Protein AF-A0A0E9NE84-F1 (afdb_monomer_lite)

Organism: Saitoella complicata (strain BCRC 22490 / CBS 7301 / JCM 7358 / NBRC 10748 / NRRL Y-17804) (NCBI:txid698492)

Radius of gyration: 40.83 Å; chains: 1; bounding box: 127×57×71 Å

Structure (mmCIF, N/CA/C/O backbone):
data_AF-A0A0E9NE84-F1
#
_entry.id   AF-A0A0E9NE84-F1
#
loop_
_atom_site.group_PDB
_atom_site.id
_atom_site.type_symbol
_atom_site.label_atom_id
_atom_site.label_alt_id
_atom_site.label_comp_id
_atom_site.label_asym_id
_atom_site.label_entity_id
_atom_site.label_seq_id
_atom_site.pdbx_PDB_ins_code
_atom_site.Cartn_x
_atom_site.Cartn_y
_atom_site.Cartn_z
_atom_site.occupancy
_atom_site.B_iso_or_equiv
_atom_site.auth_seq_id
_atom_site.auth_comp_id
_atom_site.auth_asym_id
_atom_site.auth_atom_id
_atom_site.pdbx_PDB_model_num
ATOM 1 N N . MET A 1 1 ? 2.063 15.025 22.543 1.00 31.59 1 MET A N 1
ATOM 2 C CA . MET A 1 1 ? 0.996 15.995 22.223 1.00 31.59 1 MET A CA 1
ATOM 3 C C . MET A 1 1 ? 0.021 15.372 21.231 1.00 31.59 1 MET A C 1
ATOM 5 O O . MET A 1 1 ? 0.412 15.070 20.110 1.00 31.59 1 MET A O 1
ATOM 9 N N . PHE A 1 2 ? -1.209 15.095 21.662 1.00 31.66 2 PHE A N 1
ATOM 10 C CA . PHE A 1 2 ? -2.299 14.639 20.794 1.00 31.66 2 PHE A CA 1
ATOM 11 C C . PHE A 1 2 ? -2.849 15.883 20.083 1.00 31.66 2 PHE A C 1
ATOM 13 O O . PHE A 1 2 ? -3.421 16.745 20.742 1.00 31.66 2 PHE A O 1
ATOM 20 N N . ARG A 1 3 ? -2.636 16.032 18.770 1.00 31.59 3 ARG A N 1
ATOM 21 C CA . ARG A 1 3 ? -3.369 17.060 18.015 1.00 31.59 3 ARG A CA 1
ATOM 22 C C . ARG A 1 3 ? -4.852 16.662 18.014 1.00 31.59 3 ARG A C 1
ATOM 24 O O . ARG A 1 3 ? -5.129 15.499 17.713 1.00 31.59 3 ARG A O 1
ATOM 31 N N . PRO A 1 4 ? -5.794 17.559 18.344 1.00 33.12 4 PRO A N 1
ATOM 32 C CA . PRO A 1 4 ? -7.210 17.249 18.235 1.00 33.12 4 PRO A CA 1
ATOM 33 C C . PRO A 1 4 ? -7.539 17.066 16.748 1.00 33.12 4 PRO A C 1
ATOM 35 O O . PRO A 1 4 ? -7.403 17.978 15.936 1.00 33.12 4 PRO A O 1
ATOM 38 N N . THR A 1 5 ? -7.880 15.838 16.369 1.00 42.59 5 THR A N 1
ATOM 39 C CA . THR A 1 5 ? -8.179 15.418 14.997 1.00 42.59 5 THR A CA 1
ATOM 40 C C . THR A 1 5 ? -9.507 16.034 14.548 1.00 42.59 5 THR A C 1
ATOM 42 O O . THR A 1 5 ? -10.571 15.451 14.740 1.00 42.59 5 THR A O 1
ATOM 45 N N . ALA A 1 6 ? -9.450 17.222 13.943 1.00 41.81 6 ALA A N 1
ATOM 46 C CA . ALA A 1 6 ? -10.605 17.931 13.381 1.00 41.81 6 ALA A CA 1
ATOM 47 C C . ALA A 1 6 ? -11.188 17.278 12.105 1.00 41.81 6 ALA A C 1
ATOM 49 O O . ALA A 1 6 ? -12.200 17.730 11.584 1.00 41.81 6 ALA A O 1
ATOM 50 N N . ALA A 1 7 ? -10.596 16.188 11.608 1.00 51.00 7 ALA A N 1
ATOM 51 C CA . ALA A 1 7 ? -11.002 15.519 10.369 1.00 51.00 7 ALA A CA 1
ATOM 52 C C . ALA A 1 7 ? -11.726 14.181 10.612 1.00 51.00 7 ALA A C 1
ATOM 54 O O . ALA A 1 7 ? -11.558 13.236 9.851 1.00 51.00 7 ALA A O 1
ATOM 55 N N . ARG A 1 8 ? -12.496 14.060 11.701 1.00 54.75 8 ARG A N 1
ATOM 56 C CA . ARG A 1 8 ? -13.184 12.797 12.037 1.00 54.75 8 ARG A CA 1
ATOM 57 C C . ARG A 1 8 ? -14.244 12.415 11.004 1.00 54.75 8 ARG A C 1
ATOM 59 O O . ARG A 1 8 ? -14.316 11.256 10.618 1.00 54.75 8 ARG A O 1
ATOM 66 N N . PHE A 1 9 ? -15.020 13.396 10.546 1.00 57.25 9 PHE A N 1
ATOM 67 C CA . PHE A 1 9 ? -16.009 13.278 9.474 1.00 57.25 9 PHE A CA 1
ATOM 68 C C . PHE A 1 9 ? -16.202 14.666 8.853 1.00 57.25 9 PHE A C 1
ATOM 70 O O . PHE A 1 9 ? -17.141 15.380 9.191 1.00 57.25 9 PHE A O 1
ATOM 77 N N . ALA A 1 10 ? -15.278 15.093 7.990 1.00 60.06 10 ALA A N 1
ATOM 78 C CA . ALA A 1 10 ? -15.495 16.317 7.228 1.00 60.06 10 ALA A CA 1
ATOM 79 C C . ALA A 1 10 ? -16.630 16.056 6.228 1.00 60.06 10 ALA A C 1
ATOM 81 O O . ALA A 1 10 ? -16.522 15.151 5.403 1.00 60.06 10 ALA A O 1
ATOM 82 N N . LEU A 1 11 ? -17.724 16.808 6.322 1.00 66.38 11 LEU A N 1
ATOM 83 C CA . LEU A 1 11 ? -18.785 16.787 5.320 1.00 66.38 11 LEU A CA 1
ATOM 84 C C . LEU A 1 11 ? -18.508 17.877 4.279 1.00 66.38 11 LEU A C 1
ATOM 86 O O . LEU A 1 11 ? -18.009 18.954 4.601 1.00 66.38 11 LEU A O 1
ATOM 90 N N . ASN A 1 12 ? -18.817 17.594 3.019 1.00 71.75 12 ASN A N 1
ATOM 91 C CA . ASN A 1 12 ? -18.859 18.601 1.965 1.00 71.75 12 ASN A CA 1
ATOM 92 C C . ASN A 1 12 ? -20.107 19.484 2.121 1.00 71.75 12 ASN A C 1
ATOM 94 O O . ASN A 1 12 ? -21.038 19.120 2.835 1.00 71.75 12 ASN A O 1
ATOM 98 N N . ALA A 1 13 ? -20.168 20.595 1.379 1.00 66.69 13 ALA A N 1
ATOM 99 C CA . ALA A 1 13 ? -21.321 21.506 1.368 1.00 66.69 13 ALA A CA 1
ATOM 100 C C . ALA A 1 13 ? -22.666 20.800 1.075 1.00 66.69 13 ALA A C 1
ATOM 102 O O . ALA A 1 13 ? -23.705 21.217 1.564 1.00 66.69 13 ALA A O 1
ATOM 103 N N . ALA A 1 14 ? -22.636 19.679 0.345 1.00 69.06 14 ALA A N 1
ATOM 104 C CA . ALA A 1 14 ? -23.794 18.826 0.065 1.00 69.06 14 ALA A CA 1
ATOM 105 C C . ALA A 1 14 ? -24.108 17.778 1.165 1.00 69.06 14 ALA A C 1
ATOM 107 O O . ALA A 1 14 ? -24.824 16.815 0.904 1.00 69.06 14 ALA A O 1
ATOM 108 N N . GLY A 1 15 ? -23.502 17.874 2.355 1.00 72.44 15 GLY A N 1
ATOM 109 C CA . GLY A 1 15 ? -23.719 16.948 3.478 1.00 72.44 15 GLY A CA 1
ATOM 110 C C . GLY A 1 15 ? -23.122 15.543 3.306 1.00 72.44 15 GLY A C 1
ATOM 111 O O . GLY A 1 15 ? -23.371 14.663 4.126 1.00 72.44 15 GLY A O 1
ATOM 112 N N . LYS A 1 16 ? -22.332 15.302 2.251 1.00 73.75 16 LYS A N 1
ATOM 113 C CA . LYS A 1 16 ? -21.675 14.008 1.978 1.00 73.75 16 LYS A CA 1
ATOM 114 C C . LYS A 1 16 ? -20.308 13.916 2.664 1.00 73.75 16 LYS A C 1
ATOM 116 O O . LYS A 1 16 ? -19.628 14.939 2.730 1.00 73.75 16 LYS A O 1
ATOM 121 N N . PRO A 1 17 ? -19.857 12.727 3.109 1.00 74.94 17 PRO A N 1
ATOM 122 C CA . PRO A 1 17 ? -18.506 12.564 3.638 1.00 74.94 17 PRO A CA 1
ATOM 123 C C . PRO A 1 17 ? -17.467 12.948 2.579 1.00 74.94 17 PRO A C 1
ATOM 125 O O . PRO A 1 17 ? -17.523 12.497 1.435 1.00 74.94 17 PRO A O 1
ATOM 128 N N . LYS A 1 18 ? -16.533 13.817 2.960 1.00 77.38 18 LYS A N 1
ATOM 129 C CA . LYS A 1 18 ? -15.414 14.252 2.129 1.00 77.38 18 LYS A CA 1
ATOM 130 C C . LYS A 1 18 ? -14.325 13.172 2.145 1.00 77.38 18 LYS A C 1
ATOM 132 O O . LYS A 1 18 ? -14.016 12.662 3.225 1.00 77.38 18 LYS A O 1
ATOM 137 N N . PRO A 1 19 ? -13.715 12.828 0.994 1.00 81.06 19 PRO A N 1
ATOM 138 C CA . PRO A 1 19 ? -12.543 11.959 0.991 1.00 81.06 19 PRO A CA 1
ATOM 139 C C . PRO A 1 19 ? -11.405 12.602 1.792 1.00 81.06 19 PRO A C 1
ATOM 141 O O . PRO A 1 19 ? -11.272 13.829 1.827 1.00 81.06 19 PRO A O 1
ATOM 144 N N . ALA A 1 20 ? -10.574 11.777 2.429 1.00 79.56 20 ALA A N 1
ATOM 145 C CA . ALA A 1 20 ? -9.414 12.285 3.146 1.00 79.56 20 ALA A CA 1
ATOM 146 C C . ALA A 1 20 ? -8.451 12.936 2.142 1.00 79.56 20 ALA A C 1
ATOM 148 O O . ALA A 1 20 ? -8.154 12.361 1.091 1.00 79.56 20 ALA A O 1
ATOM 149 N N . LEU A 1 21 ? -7.953 14.137 2.452 1.00 78.06 21 LEU A N 1
ATOM 150 C CA . LEU A 1 21 ? -6.886 14.736 1.653 1.00 78.06 21 LEU A CA 1
ATOM 151 C C . LEU A 1 21 ? -5.637 13.850 1.742 1.00 78.06 21 LEU A C 1
ATOM 153 O O . LEU A 1 21 ? -5.404 13.199 2.759 1.00 78.06 21 LEU A O 1
ATOM 157 N N . GLY A 1 22 ? -4.783 13.868 0.713 1.00 80.19 22 GLY A N 1
ATOM 158 C CA . GLY A 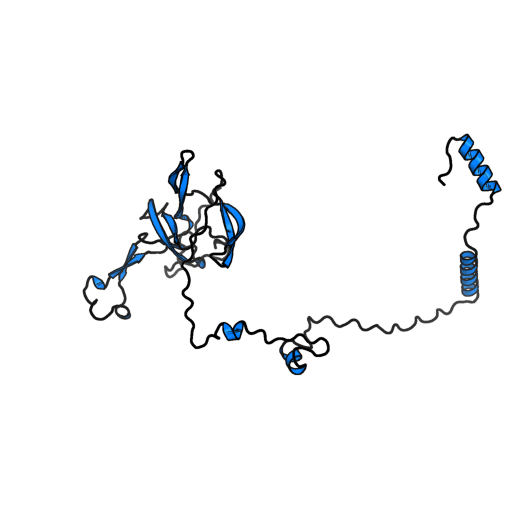1 22 ? -3.583 13.019 0.664 1.00 80.19 22 GLY A CA 1
ATOM 159 C C . GLY A 1 22 ? -2.654 13.153 1.881 1.00 80.19 22 GLY A C 1
ATOM 160 O O . GLY A 1 22 ? -1.971 12.195 2.231 1.00 80.19 22 GLY A O 1
ATOM 161 N N . LYS A 1 23 ? -2.669 14.306 2.566 1.00 81.06 23 LYS A N 1
ATOM 162 C CA . LYS A 1 23 ? -1.916 14.550 3.808 1.00 81.06 23 LYS A CA 1
ATOM 163 C C . LYS A 1 23 ? -2.531 13.877 5.043 1.00 81.06 23 LYS A C 1
ATOM 165 O O . LYS A 1 23 ? -1.793 13.475 5.938 1.00 81.06 23 LYS A O 1
ATOM 170 N N . ASP A 1 24 ? -3.853 13.746 5.076 1.00 82.31 24 ASP A N 1
ATOM 171 C CA . ASP A 1 24 ? -4.609 13.147 6.184 1.00 82.31 24 ASP A CA 1
ATOM 172 C C . ASP A 1 24 ? -4.838 11.641 5.974 1.00 82.31 24 ASP A C 1
ATOM 174 O O . ASP A 1 24 ? -5.286 10.928 6.875 1.00 82.31 24 ASP A O 1
ATOM 178 N N . LEU A 1 25 ? -4.525 11.136 4.779 1.00 87.94 25 LEU A N 1
ATOM 179 C CA . LEU A 1 25 ? -4.615 9.725 4.446 1.00 87.94 25 LEU A CA 1
ATOM 180 C C . LEU A 1 25 ? -3.604 8.914 5.264 1.00 87.94 25 LEU A C 1
ATOM 182 O O . LEU A 1 25 ? -2.394 9.153 5.235 1.00 87.94 25 LEU A O 1
ATOM 186 N N . ILE A 1 26 ? -4.092 7.889 5.960 1.00 89.44 26 ILE A N 1
ATOM 187 C CA . ILE A 1 26 ? -3.220 6.982 6.702 1.00 89.44 26 ILE A CA 1
ATOM 188 C C . ILE A 1 26 ? -2.493 6.090 5.688 1.00 89.44 26 ILE A C 1
ATOM 190 O O . ILE A 1 26 ? -3.085 5.187 5.100 1.00 89.44 26 ILE A O 1
ATOM 194 N N . LYS A 1 27 ? -1.193 6.333 5.485 1.00 87.88 27 LYS A N 1
ATOM 195 C CA . LYS A 1 27 ? -0.370 5.579 4.521 1.00 87.88 27 LYS A CA 1
ATOM 196 C C . LYS A 1 27 ? -0.172 4.114 4.924 1.00 87.88 27 LYS A C 1
ATOM 198 O O . LYS A 1 27 ? -0.199 3.229 4.072 1.00 87.88 27 LYS A O 1
ATOM 203 N N . TYR A 1 28 ? 0.009 3.855 6.218 1.00 90.75 28 TYR A N 1
ATOM 204 C CA . TYR A 1 28 ? 0.275 2.519 6.755 1.00 90.75 28 TYR A CA 1
ATOM 205 C C . TYR A 1 28 ? -0.862 2.092 7.678 1.00 90.75 28 TYR A C 1
ATOM 207 O O . TYR A 1 28 ? -0.987 2.586 8.794 1.00 90.75 28 TYR A O 1
ATOM 215 N N . TRP A 1 29 ? -1.700 1.181 7.192 1.00 93.06 29 TRP A N 1
ATOM 216 C CA . TRP A 1 29 ? -2.809 0.619 7.958 1.00 93.06 29 TRP A CA 1
ATOM 217 C C . TRP A 1 29 ? -2.371 -0.628 8.705 1.00 93.06 29 TRP A C 1
ATOM 219 O O . TRP A 1 29 ? -1.893 -1.575 8.091 1.00 93.06 29 TRP A O 1
ATOM 229 N N . ASN A 1 30 ? -2.589 -0.661 10.015 1.00 93.50 30 ASN A N 1
ATOM 230 C CA . ASN A 1 30 ? -2.262 -1.825 10.840 1.00 93.50 30 ASN A CA 1
ATOM 231 C C . ASN A 1 30 ? -3.447 -2.788 11.001 1.00 93.50 30 ASN A C 1
ATOM 233 O O . ASN A 1 30 ? -3.285 -3.827 11.632 1.00 93.50 30 ASN A O 1
ATOM 237 N N . ILE A 1 31 ? -4.609 -2.446 10.443 1.00 94.75 31 ILE A N 1
ATOM 238 C CA . ILE A 1 31 ? -5.836 -3.248 10.460 1.00 94.75 31 ILE A CA 1
ATOM 239 C C . ILE A 1 31 ? -6.121 -3.702 9.026 1.00 94.75 31 ILE A C 1
ATOM 241 O O . ILE A 1 31 ? -6.045 -2.895 8.093 1.00 94.75 31 ILE A O 1
ATOM 245 N N . ALA A 1 32 ? -6.430 -4.982 8.858 1.00 93.62 32 ALA A N 1
ATOM 246 C CA . ALA A 1 32 ? -6.784 -5.618 7.598 1.00 93.62 32 ALA A CA 1
ATOM 247 C C . ALA A 1 32 ? -8.195 -6.227 7.657 1.00 93.62 32 ALA A C 1
ATOM 249 O O . ALA A 1 32 ? -8.816 -6.318 8.715 1.00 93.62 32 ALA A O 1
ATOM 250 N N . LYS A 1 33 ? -8.719 -6.622 6.491 1.00 94.19 33 LYS A N 1
ATOM 251 C CA . LYS A 1 33 ? -9.991 -7.349 6.402 1.00 94.19 33 LYS A CA 1
ATOM 252 C C . LYS A 1 33 ? -9.854 -8.688 7.128 1.00 94.19 33 LYS A C 1
ATOM 254 O O . LYS A 1 33 ? -8.841 -9.360 6.956 1.00 94.19 33 LYS A O 1
ATOM 259 N N . GLY A 1 34 ? -10.852 -9.055 7.922 1.00 94.00 34 GLY A N 1
ATOM 260 C CA . GLY A 1 34 ? -10.851 -10.266 8.744 1.00 94.00 34 GLY A CA 1
ATOM 261 C C . GLY A 1 34 ? -10.224 -10.114 10.134 1.00 94.00 34 GLY A C 1
ATOM 262 O O . GLY A 1 34 ? -10.312 -11.050 10.921 1.00 94.00 34 GLY A O 1
ATOM 263 N N . ASP A 1 35 ? -9.632 -8.962 10.471 1.00 95.62 35 ASP A N 1
ATOM 264 C CA . ASP A 1 35 ? -9.219 -8.687 11.852 1.00 95.62 35 ASP A CA 1
ATOM 265 C C . ASP A 1 35 ? -10.439 -8.480 12.764 1.00 95.62 35 ASP A C 1
ATOM 267 O O . ASP A 1 35 ? -11.451 -7.906 12.350 1.00 95.62 35 ASP A O 1
ATOM 271 N N . THR A 1 36 ? -10.312 -8.882 14.029 1.00 95.88 36 THR A N 1
ATOM 272 C CA . THR A 1 36 ? -11.299 -8.593 15.077 1.00 95.88 36 THR A CA 1
ATOM 273 C C . THR A 1 36 ? -10.964 -7.270 15.746 1.00 95.88 36 THR A C 1
ATOM 275 O O . THR A 1 36 ? -9.828 -7.028 16.166 1.00 95.88 36 THR A O 1
ATOM 278 N N . VAL A 1 37 ? -11.951 -6.391 15.854 1.00 96.62 37 VAL A N 1
ATOM 279 C CA . VAL A 1 37 ? -11.754 -5.041 16.367 1.00 96.62 37 VAL A CA 1
ATOM 280 C C . VAL A 1 37 ? -12.847 -4.637 17.347 1.00 96.62 37 VAL A C 1
ATOM 282 O O . VAL A 1 37 ? -13.974 -5.117 17.273 1.00 96.62 37 VAL A O 1
ATOM 285 N N . ARG A 1 38 ? -12.507 -3.716 18.251 1.00 96.12 38 ARG A N 1
ATOM 286 C CA . ARG A 1 38 ? -13.415 -3.128 19.236 1.00 96.12 38 ARG A CA 1
ATOM 287 C C . ARG A 1 38 ? -13.554 -1.631 19.033 1.00 96.12 38 ARG A C 1
ATOM 289 O O . ARG A 1 38 ? -12.559 -0.928 18.826 1.00 96.12 38 ARG A O 1
ATOM 296 N N . VAL A 1 39 ? -14.780 -1.137 19.149 1.00 95.81 39 VAL A N 1
ATOM 297 C CA . VAL A 1 39 ? -15.094 0.294 19.080 1.00 95.81 39 VAL A CA 1
ATOM 298 C C . VAL A 1 39 ? -14.793 0.971 20.418 1.00 95.81 39 VAL A C 1
ATOM 300 O O . VAL A 1 39 ? -15.260 0.532 21.468 1.00 95.81 39 VAL A O 1
ATOM 303 N N . ILE A 1 40 ? -14.031 2.066 20.398 1.00 94.88 40 ILE A N 1
ATOM 304 C CA . ILE A 1 40 ? -13.706 2.866 21.592 1.00 94.88 40 ILE A CA 1
ATOM 305 C C . ILE A 1 40 ? -14.681 4.032 21.789 1.00 94.88 40 ILE A C 1
ATOM 307 O O . ILE A 1 40 ? -14.929 4.445 22.924 1.00 94.88 40 ILE A O 1
ATOM 311 N N . SER A 1 41 ? -15.182 4.612 20.702 1.00 90.75 41 SER A N 1
ATOM 312 C CA . SER A 1 41 ? -15.959 5.855 20.715 1.00 90.75 41 SER A CA 1
ATOM 313 C C . SER A 1 41 ? -17.127 5.796 19.740 1.00 90.75 41 SER A C 1
ATOM 315 O O . SER A 1 41 ? -17.033 5.181 18.683 1.00 90.75 41 SER A O 1
ATOM 317 N N . GLY A 1 42 ? -18.216 6.481 20.093 1.00 87.75 42 GLY A N 1
ATOM 318 C CA . GLY A 1 42 ? -19.456 6.512 19.320 1.00 87.75 42 GLY A CA 1
ATOM 319 C C . GLY A 1 42 ? -20.610 5.833 20.053 1.00 87.75 42 GLY A C 1
ATOM 320 O O . GLY A 1 42 ? -20.510 5.558 21.246 1.00 87.75 42 GLY A O 1
ATOM 321 N N . VAL A 1 43 ? -21.698 5.598 19.316 1.00 88.31 43 VAL A N 1
ATOM 322 C CA . VAL A 1 43 ? -22.941 4.999 19.831 1.00 88.31 43 VAL A CA 1
ATOM 323 C C . VAL A 1 43 ? -22.691 3.571 20.317 1.00 88.31 43 VAL A C 1
ATOM 325 O O . VAL A 1 43 ? -22.988 3.251 21.460 1.00 88.31 43 VAL A O 1
ATOM 328 N N . ASP A 1 44 ? -22.020 2.759 19.501 1.00 92.19 44 ASP A N 1
ATOM 329 C CA . ASP A 1 44 ? -21.763 1.346 19.806 1.00 92.19 44 ASP A CA 1
ATOM 330 C C . ASP A 1 44 ? -20.414 1.147 20.510 1.00 92.19 44 ASP A C 1
ATOM 332 O O . ASP A 1 44 ? -19.618 0.269 20.168 1.00 92.19 44 ASP A O 1
ATOM 336 N N . LYS A 1 45 ? -20.102 2.016 21.478 1.00 94.06 45 LYS A N 1
ATOM 337 C CA . LYS A 1 45 ? -18.857 1.920 22.243 1.00 94.06 45 LYS A CA 1
ATOM 338 C C . LYS A 1 45 ? -18.797 0.587 22.985 1.00 94.06 45 LYS A C 1
ATOM 340 O O . LYS A 1 45 ? -19.683 0.241 23.755 1.00 94.06 45 LYS A O 1
ATOM 345 N N . GLY A 1 46 ? -17.683 -0.115 22.821 1.00 94.19 46 GLY A N 1
ATOM 346 C CA . GLY A 1 46 ? -17.433 -1.396 23.463 1.00 94.19 46 GLY A CA 1
ATOM 347 C C . GLY A 1 46 ? -17.851 -2.602 22.630 1.00 94.19 46 GLY A C 1
ATOM 348 O O . GLY A 1 46 ? -17.387 -3.687 22.967 1.00 94.19 46 GLY A O 1
ATOM 349 N N . ALA A 1 47 ? -18.617 -2.418 21.549 1.00 95.25 47 ALA A N 1
ATOM 350 C CA . ALA A 1 47 ? -18.963 -3.495 20.631 1.00 95.25 47 ALA A CA 1
ATOM 351 C C . ALA A 1 47 ? -17.715 -4.041 19.919 1.00 95.25 47 ALA A C 1
ATOM 353 O O . ALA A 1 47 ? -16.793 -3.291 19.569 1.00 95.25 47 ALA A O 1
ATOM 354 N N . GLU A 1 48 ? -17.703 -5.355 19.716 1.00 95.88 48 GLU A N 1
ATOM 355 C CA . GLU A 1 48 ? -16.633 -6.105 19.061 1.00 95.88 48 GLU A CA 1
ATOM 356 C C . GLU A 1 48 ? -17.179 -6.745 17.783 1.00 95.88 48 GLU A C 1
ATOM 358 O O . GLU A 1 48 ? -18.313 -7.217 17.759 1.00 95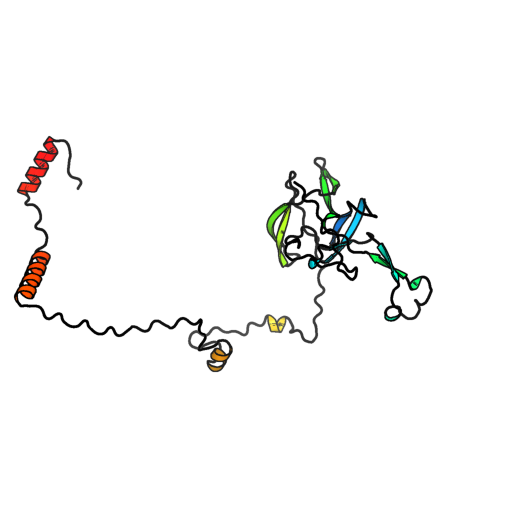.88 48 GLU A O 1
ATOM 363 N N . GLY A 1 49 ? -16.379 -6.767 16.720 1.00 95.31 49 GLY A N 1
ATOM 364 C CA . GLY A 1 49 ? -16.783 -7.371 15.454 1.00 95.31 49 GLY A CA 1
ATOM 365 C C . GLY A 1 49 ? -15.612 -7.578 14.502 1.00 95.31 49 GLY A C 1
ATOM 366 O O . GLY A 1 49 ? -14.509 -7.068 14.719 1.00 95.31 49 GLY A O 1
ATOM 367 N N . LYS A 1 50 ? -15.845 -8.344 13.434 1.00 96.06 50 LYS A N 1
ATOM 368 C CA . LYS A 1 50 ? -14.850 -8.576 12.380 1.00 96.06 50 LYS A CA 1
ATOM 369 C C . LYS A 1 50 ? -14.908 -7.473 11.331 1.00 96.06 50 LYS A C 1
ATOM 371 O O . LYS A 1 50 ? -15.978 -6.978 10.979 1.00 96.06 50 LYS A O 1
ATOM 376 N N . VAL A 1 51 ? -13.747 -7.087 10.812 1.00 96.69 51 VAL A N 1
ATOM 377 C CA . VAL A 1 51 ? -13.652 -6.102 9.729 1.00 96.69 51 VAL A CA 1
ATOM 378 C C . VAL A 1 51 ? -14.028 -6.764 8.406 1.00 96.69 51 VAL A C 1
ATOM 380 O O . VAL A 1 51 ? -13.298 -7.622 7.911 1.00 96.69 51 VAL A O 1
ATOM 383 N N . VAL A 1 52 ? -15.139 -6.329 7.816 1.00 95.00 52 VAL A N 1
ATOM 384 C CA . VAL A 1 52 ? -15.649 -6.840 6.535 1.00 95.00 52 VAL A CA 1
ATOM 385 C C . VAL A 1 52 ? -14.938 -6.153 5.376 1.00 95.00 52 VAL A C 1
ATOM 387 O O . VAL A 1 52 ? -14.375 -6.799 4.490 1.00 95.00 52 VAL A O 1
ATOM 390 N N . ASP A 1 53 ? -14.922 -4.821 5.398 1.00 95.06 53 ASP A N 1
ATOM 391 C CA . ASP A 1 53 ? -14.338 -4.029 4.326 1.00 95.06 53 ASP A CA 1
ATOM 392 C C . ASP A 1 53 ? -13.613 -2.790 4.849 1.00 95.06 53 ASP A C 1
ATOM 394 O O . ASP A 1 53 ? -13.864 -2.296 5.950 1.00 95.06 53 ASP A O 1
ATOM 398 N N . ILE A 1 54 ? -12.670 -2.299 4.049 1.00 95.19 54 ILE A N 1
ATOM 399 C CA . ILE A 1 54 ? -11.808 -1.175 4.384 1.00 95.19 54 ILE A CA 1
ATOM 400 C C . ILE A 1 54 ? -11.807 -0.181 3.232 1.00 95.19 54 ILE A C 1
ATOM 402 O O . ILE A 1 54 ? -11.298 -0.446 2.144 1.00 95.19 54 ILE A O 1
ATOM 406 N N . THR A 1 55 ? -12.276 1.025 3.530 1.00 94.12 55 THR A N 1
ATOM 407 C CA . THR A 1 55 ? -12.289 2.158 2.612 1.00 94.12 55 THR A CA 1
ATOM 408 C C . THR A 1 55 ? -11.115 3.087 2.920 1.00 94.12 55 THR A C 1
ATOM 410 O O . THR A 1 55 ? -11.236 4.073 3.654 1.00 94.12 55 THR A O 1
ATOM 413 N N . LYS A 1 56 ? -9.941 2.772 2.352 1.00 91.69 56 LYS A N 1
ATOM 414 C CA . LYS A 1 56 ? -8.686 3.484 2.666 1.00 91.69 56 LYS A CA 1
ATOM 415 C C . LYS A 1 56 ? -8.744 4.981 2.371 1.00 91.69 56 LYS A C 1
ATOM 417 O O . LYS A 1 56 ? -8.301 5.760 3.200 1.00 91.69 56 LYS A O 1
ATOM 422 N N . HIS A 1 57 ? -9.332 5.382 1.244 1.00 89.62 57 HIS A N 1
ATOM 423 C CA . HIS A 1 57 ? -9.404 6.785 0.811 1.00 89.62 57 HIS A CA 1
ATOM 424 C C . HIS A 1 57 ? -10.243 7.691 1.735 1.00 89.62 57 HIS A C 1
ATOM 426 O O . HIS A 1 57 ? -10.105 8.910 1.681 1.00 89.62 57 HIS A O 1
ATOM 432 N N . MET A 1 58 ? -11.091 7.115 2.595 1.00 88.94 58 MET A N 1
ATOM 433 C CA . MET A 1 58 ? -11.855 7.853 3.611 1.00 88.94 58 MET A CA 1
ATOM 434 C C . MET A 1 58 ? -11.369 7.592 5.041 1.00 88.94 58 MET A C 1
ATOM 436 O O . MET A 1 58 ? -11.978 8.092 5.979 1.00 88.94 58 MET A O 1
ATOM 440 N N . ASN A 1 59 ? -10.301 6.809 5.239 1.00 92.69 59 ASN A N 1
ATOM 441 C CA . ASN A 1 59 ? -9.886 6.340 6.566 1.00 92.69 59 ASN A CA 1
ATOM 442 C C . ASN A 1 59 ? -11.001 5.607 7.341 1.00 92.69 59 ASN A C 1
ATOM 444 O O . ASN A 1 59 ? -11.093 5.706 8.566 1.00 92.69 59 ASN A O 1
ATOM 448 N N . GLN A 1 60 ? -11.855 4.868 6.627 1.00 92.69 60 GLN A N 1
ATOM 449 C CA . GLN A 1 60 ? -13.032 4.206 7.188 1.00 92.69 60 GLN A CA 1
ATOM 450 C C . GLN A 1 60 ? -12.978 2.687 7.031 1.00 92.69 60 GLN A C 1
ATOM 452 O O . GLN A 1 60 ? -12.370 2.152 6.103 1.00 92.69 60 GLN A O 1
ATOM 457 N N . LEU A 1 61 ? -13.640 1.995 7.946 1.00 94.94 61 LEU A N 1
ATOM 458 C CA . LEU A 1 61 ? -13.753 0.544 7.999 1.00 94.94 61 LEU A CA 1
ATOM 459 C C . LEU A 1 61 ? -15.200 0.148 8.295 1.00 94.94 61 LEU A C 1
ATOM 461 O O . LEU A 1 61 ? -15.913 0.864 8.993 1.00 94.94 61 LEU A O 1
ATOM 465 N N . ILE A 1 62 ? -15.642 -0.968 7.730 1.00 95.94 62 ILE A N 1
ATOM 466 C CA . ILE A 1 62 ? -16.968 -1.541 7.957 1.00 95.94 62 ILE A CA 1
ATOM 467 C C . ILE A 1 62 ? -16.770 -2.765 8.842 1.00 95.94 62 ILE A C 1
ATOM 469 O O . ILE A 1 62 ? -16.022 -3.678 8.486 1.00 95.94 62 ILE A O 1
ATOM 473 N N . VAL A 1 63 ? -17.416 -2.756 10.003 1.00 96.06 63 VAL A N 1
ATOM 474 C CA . VAL A 1 63 ? -17.337 -3.828 10.998 1.00 96.06 63 VAL A CA 1
ATOM 475 C C . VAL A 1 63 ? -18.688 -4.523 11.063 1.00 96.06 63 VAL A C 1
ATOM 477 O O . VAL A 1 63 ? -19.732 -3.874 11.023 1.00 96.06 63 VAL A O 1
ATOM 480 N N . GLU A 1 64 ? -18.663 -5.845 11.130 1.00 94.94 64 GLU A N 1
ATOM 481 C CA . GLU A 1 64 ? -19.859 -6.672 11.246 1.00 94.94 64 GLU A CA 1
ATOM 482 C C . GLU A 1 64 ? -20.595 -6.402 12.567 1.00 94.94 64 GLU A C 1
ATOM 484 O O . GLU A 1 64 ? -19.969 -6.329 13.623 1.00 94.94 64 GLU A O 1
ATOM 489 N N . GLY A 1 65 ? -21.919 -6.223 12.506 1.00 92.44 65 GLY A N 1
ATOM 490 C CA . GLY A 1 65 ? -22.770 -6.015 13.686 1.00 92.44 65 GLY A CA 1
ATOM 491 C C . GLY A 1 65 ? -22.609 -4.661 14.390 1.00 92.44 65 GLY A C 1
ATOM 492 O O . GLY A 1 65 ? -23.295 -4.400 15.373 1.00 92.44 65 GLY A O 1
ATOM 493 N N . VAL A 1 66 ? -21.743 -3.780 13.886 1.00 92.94 66 VAL A N 1
ATOM 494 C CA . VAL A 1 66 ? -21.438 -2.476 14.485 1.00 92.94 66 VAL A CA 1
ATOM 495 C C . VAL A 1 66 ? -21.986 -1.356 13.609 1.00 92.94 66 VAL A C 1
ATOM 497 O O . VAL A 1 66 ? -21.885 -1.391 12.381 1.00 92.94 66 VAL A O 1
ATOM 500 N N . ARG A 1 67 ? -22.532 -0.316 14.245 1.00 91.38 67 ARG A N 1
ATOM 501 C CA . ARG A 1 67 ? -23.093 0.868 13.591 1.00 91.38 67 ARG A CA 1
ATOM 502 C C . ARG A 1 67 ? -24.144 0.491 12.552 1.00 91.38 67 ARG A C 1
ATOM 504 O O . ARG A 1 67 ? -24.139 0.994 11.429 1.00 91.38 67 ARG A O 1
ATOM 511 N N . MET A 1 68 ? -25.034 -0.424 12.924 1.00 92.62 68 MET A N 1
ATOM 512 C CA . MET A 1 68 ? -26.097 -0.905 12.049 1.00 92.62 68 MET A CA 1
ATOM 513 C C . MET A 1 68 ? -27.127 0.202 11.835 1.00 92.62 68 MET A C 1
ATOM 515 O O . MET A 1 68 ? -27.658 0.774 12.785 1.00 92.62 68 MET A O 1
ATOM 519 N N . LYS A 1 69 ? -27.426 0.506 10.573 1.00 91.19 69 LYS A N 1
ATOM 520 C CA . LYS A 1 69 ? -28.492 1.440 10.208 1.00 91.19 69 LYS A CA 1
ATOM 521 C C . LYS A 1 69 ? -29.550 0.706 9.401 1.00 91.19 69 LYS A C 1
ATOM 523 O O . LYS A 1 69 ? -29.229 0.070 8.395 1.00 91.19 69 LYS A O 1
ATOM 528 N N . ARG A 1 70 ? -30.810 0.845 9.816 1.00 90.56 70 ARG A N 1
ATOM 529 C CA . ARG A 1 70 ? -31.968 0.389 9.045 1.00 90.56 70 ARG A CA 1
ATOM 530 C C . ARG A 1 70 ? -32.124 1.303 7.832 1.00 90.56 70 ARG A C 1
ATOM 532 O O . ARG A 1 70 ? -32.422 2.488 7.977 1.00 90.56 70 ARG A O 1
ATOM 539 N N . SER A 1 71 ? -31.843 0.781 6.642 1.00 87.31 71 SER A N 1
ATOM 540 C CA . SER A 1 71 ? -31.959 1.517 5.383 1.00 87.31 71 SER A CA 1
ATOM 541 C C . SER A 1 71 ? -33.069 0.921 4.540 1.00 87.31 71 SER A C 1
ATOM 543 O O . SER A 1 71 ? -33.172 -0.298 4.417 1.00 87.31 71 SER A O 1
ATOM 545 N N . ARG A 1 72 ? -33.869 1.783 3.909 1.00 87.62 72 ARG A N 1
ATOM 546 C CA . ARG A 1 72 ? -34.829 1.337 2.902 1.00 87.62 72 ARG A CA 1
ATOM 547 C C . ARG A 1 72 ? -34.072 0.827 1.680 1.00 87.62 72 ARG A C 1
ATOM 549 O O . ARG A 1 72 ? -33.163 1.505 1.195 1.00 87.62 72 ARG A O 1
ATOM 556 N N . VAL A 1 73 ? -34.430 -0.357 1.208 1.00 85.69 73 VAL A N 1
ATOM 557 C CA . VAL A 1 73 ? -33.916 -0.922 -0.038 1.00 85.69 73 VAL A CA 1
ATOM 558 C C . VAL A 1 73 ? -34.788 -0.393 -1.184 1.00 85.69 73 VAL A C 1
ATOM 560 O O . VAL A 1 73 ? -36.016 -0.437 -1.074 1.00 85.69 73 VAL A O 1
ATOM 563 N N . PRO A 1 74 ? -34.201 0.184 -2.251 1.00 83.69 74 PRO A N 1
ATOM 564 C CA . PRO A 1 74 ? -34.972 0.587 -3.422 1.00 83.69 74 PRO A CA 1
ATOM 565 C C . PRO A 1 74 ? -35.657 -0.622 -4.061 1.00 83.69 74 PRO A C 1
ATOM 567 O O . PRO A 1 74 ? -35.070 -1.700 -4.115 1.00 83.69 74 PRO A O 1
ATOM 570 N N . GLU A 1 75 ? -36.864 -0.428 -4.593 1.00 80.62 75 GLU A N 1
ATOM 571 C CA . GLU A 1 75 ? -37.700 -1.528 -5.102 1.00 80.62 75 GLU A CA 1
ATOM 572 C C . GLU A 1 75 ? -37.063 -2.289 -6.275 1.00 80.62 75 GLU A C 1
ATOM 574 O O . GLU A 1 75 ? -37.329 -3.470 -6.444 1.00 80.62 75 GLU A O 1
ATOM 579 N N . LEU A 1 76 ? -36.133 -1.659 -7.002 1.00 81.44 76 LEU A N 1
ATOM 580 C CA . LEU A 1 76 ? -35.324 -2.286 -8.058 1.00 81.44 76 LEU A CA 1
ATOM 581 C C . LEU A 1 76 ? -34.429 -3.439 -7.569 1.00 81.44 76 LEU A C 1
ATOM 583 O O . LEU A 1 76 ? -33.999 -4.251 -8.380 1.00 81.44 76 LEU A O 1
ATOM 587 N N . PHE A 1 77 ? -34.100 -3.482 -6.275 1.00 78.31 77 PHE A N 1
ATOM 588 C CA . PHE A 1 77 ? -33.229 -4.507 -5.688 1.00 78.31 77 PHE A CA 1
ATOM 589 C C . PHE A 1 77 ? -33.996 -5.562 -4.881 1.00 78.31 77 PHE A C 1
ATOM 591 O O . PHE A 1 77 ? -33.364 -6.481 -4.370 1.00 78.31 77 PHE A O 1
ATOM 598 N N . LEU A 1 78 ? -35.316 -5.413 -4.726 1.00 78.75 78 LEU A N 1
ATOM 599 C CA . LEU A 1 78 ? -36.168 -6.386 -4.040 1.00 78.75 78 LEU A CA 1
ATOM 600 C C . LEU A 1 78 ? -36.606 -7.451 -5.046 1.00 78.75 78 LEU A C 1
ATOM 602 O O . LEU A 1 78 ? -37.032 -7.122 -6.156 1.00 78.75 78 LEU A O 1
ATOM 606 N N . SER A 1 79 ? -36.502 -8.722 -4.670 1.00 69.19 79 SER A N 1
ATOM 607 C CA . SER A 1 79 ? -36.905 -9.828 -5.537 1.00 69.19 79 SER A CA 1
ATOM 608 C C . SER A 1 79 ? -38.357 -10.238 -5.259 1.00 69.19 79 SER A C 1
ATOM 610 O O . SER A 1 79 ? -38.789 -10.265 -4.113 1.00 69.19 79 SER A O 1
ATOM 612 N N . GLY A 1 80 ? -39.122 -10.504 -6.329 1.00 68.25 80 GLY A N 1
ATOM 613 C CA . GLY A 1 80 ? -40.482 -11.078 -6.358 1.00 68.25 80 GLY A CA 1
ATOM 614 C C . GLY A 1 80 ? -41.368 -10.930 -5.109 1.00 68.25 80 GLY A C 1
ATOM 615 O O . GLY A 1 80 ? -42.226 -10.043 -5.060 1.00 68.25 80 GLY A O 1
ATOM 616 N N . GLU A 1 81 ? -41.192 -11.855 -4.161 1.00 62.94 81 GLU A N 1
ATOM 617 C CA . GLU A 1 81 ? -42.036 -12.115 -2.983 1.00 62.94 81 GLU A CA 1
ATOM 618 C C . GLU A 1 81 ? -41.748 -11.189 -1.776 1.00 62.94 81 GLU A C 1
ATOM 620 O O . GLU A 1 81 ? -42.575 -11.078 -0.876 1.00 62.94 81 GLU A O 1
ATOM 625 N N . GLU A 1 82 ? -40.648 -10.426 -1.783 1.00 61.38 82 GLU A N 1
ATOM 626 C CA . GLU A 1 82 ? -40.180 -9.562 -0.674 1.00 61.38 82 GLU A CA 1
ATOM 627 C C . GLU A 1 82 ? -40.863 -8.171 -0.637 1.00 61.38 82 GLU A C 1
ATOM 629 O O . GLU A 1 82 ? -40.267 -7.152 -0.277 1.00 61.38 82 GLU A O 1
ATOM 634 N N . LYS A 1 83 ? -42.127 -8.071 -1.072 1.00 61.91 83 LYS A N 1
ATOM 635 C CA . LYS A 1 83 ? -42.853 -6.783 -1.183 1.00 61.91 83 LYS A CA 1
ATOM 636 C C . LYS A 1 83 ? -43.552 -6.336 0.106 1.00 61.91 83 LYS A C 1
ATOM 638 O O . LYS A 1 83 ? -44.154 -5.252 0.119 1.00 61.91 83 LYS A O 1
ATOM 643 N N . SER A 1 84 ? -43.480 -7.123 1.177 1.00 62.97 84 SER A N 1
ATOM 644 C CA . SER A 1 84 ? -44.077 -6.789 2.475 1.00 62.97 84 SER A CA 1
ATOM 645 C C . SER A 1 84 ? -43.443 -5.525 3.074 1.00 62.97 84 SER A C 1
ATOM 647 O O . SER A 1 84 ? -42.304 -5.169 2.776 1.00 62.97 84 SER A O 1
ATOM 649 N N . LYS A 1 85 ? -44.185 -4.789 3.919 1.00 62.75 85 LYS A N 1
ATOM 650 C CA . LYS A 1 85 ? -43.728 -3.496 4.477 1.00 62.75 85 LYS A CA 1
ATOM 651 C C . LYS A 1 85 ? -42.425 -3.602 5.283 1.00 62.75 85 LYS A C 1
ATOM 653 O O . LYS A 1 85 ? -41.650 -2.644 5.267 1.00 62.75 85 LYS A O 1
ATOM 658 N N . ASP A 1 86 ? -42.184 -4.731 5.947 1.00 64.69 86 ASP A N 1
ATOM 659 C CA . ASP A 1 86 ? -40.985 -4.953 6.761 1.00 64.69 86 ASP A CA 1
ATOM 660 C C . ASP A 1 86 ? -39.752 -5.333 5.931 1.00 64.69 86 ASP A C 1
ATOM 662 O O . ASP A 1 86 ? -38.660 -4.835 6.222 1.00 64.69 86 ASP A O 1
ATOM 666 N N . ASP A 1 87 ? -39.944 -6.064 4.830 1.00 68.00 87 ASP A N 1
ATOM 667 C CA . ASP A 1 87 ? -38.883 -6.499 3.906 1.00 68.00 87 ASP A CA 1
ATOM 668 C C . ASP A 1 87 ? -38.275 -5.331 3.109 1.00 68.00 87 ASP A C 1
ATOM 670 O O . ASP A 1 87 ? -37.137 -5.386 2.642 1.00 68.00 87 ASP A O 1
ATOM 674 N N . LYS A 1 88 ? -38.977 -4.188 3.036 1.00 75.81 88 LYS A N 1
ATOM 675 C CA . LYS A 1 88 ? -38.451 -2.953 2.425 1.00 75.81 88 LYS A CA 1
ATOM 676 C C . LYS A 1 88 ? -37.273 -2.346 3.189 1.00 75.81 88 LYS A C 1
ATOM 678 O O . LYS A 1 88 ? -36.633 -1.424 2.674 1.00 75.81 88 LYS A O 1
ATOM 683 N N . PHE A 1 89 ? -36.987 -2.797 4.409 1.00 82.69 89 PHE A N 1
ATOM 684 C CA . PHE A 1 89 ? -35.932 -2.241 5.247 1.00 82.69 89 PHE A CA 1
ATOM 685 C C . PHE A 1 89 ? -34.886 -3.286 5.614 1.00 82.69 89 PHE A C 1
ATOM 687 O O . PHE A 1 89 ? -35.160 -4.214 6.363 1.00 82.69 89 PHE A O 1
ATOM 694 N N . MET A 1 90 ? -33.643 -3.050 5.199 1.00 87.56 90 MET A N 1
ATOM 695 C CA . MET A 1 90 ? -32.514 -3.910 5.539 1.00 87.56 90 MET A CA 1
ATOM 696 C C . MET A 1 90 ? -31.539 -3.187 6.467 1.00 87.56 90 MET A C 1
ATOM 698 O O . MET A 1 90 ? -31.151 -2.037 6.227 1.00 87.56 90 MET A O 1
ATOM 702 N N . ASN A 1 91 ? -31.110 -3.876 7.523 1.00 91.00 91 ASN A N 1
ATOM 703 C CA . ASN A 1 91 ? -30.051 -3.398 8.404 1.00 91.00 91 ASN A CA 1
ATOM 704 C C . ASN A 1 91 ? -28.700 -3.583 7.710 1.00 91.00 91 ASN A C 1
ATOM 706 O O . ASN A 1 91 ? -28.313 -4.700 7.382 1.00 91.00 91 ASN A O 1
ATOM 710 N N . ARG A 1 92 ? -27.972 -2.485 7.486 1.00 91.56 92 ARG A N 1
ATOM 711 C CA . ARG A 1 92 ? -26.625 -2.516 6.897 1.00 91.56 92 ARG A CA 1
ATOM 712 C C . ARG A 1 92 ? -25.611 -1.875 7.845 1.00 91.56 92 ARG A C 1
ATOM 714 O O . ARG A 1 92 ? -25.922 -0.817 8.409 1.00 91.56 92 ARG A O 1
ATOM 721 N N . PRO A 1 93 ? -24.407 -2.454 7.997 1.00 92.56 93 PRO A N 1
ATOM 722 C CA . PRO A 1 93 ? -23.352 -1.841 8.791 1.00 92.56 93 PRO A CA 1
ATOM 723 C C . PRO A 1 93 ? -22.910 -0.528 8.142 1.00 92.56 93 PRO A C 1
ATOM 725 O O . PRO A 1 93 ? -22.827 -0.418 6.915 1.00 92.56 93 PRO A O 1
ATOM 728 N N . GLN A 1 94 ? -22.654 0.487 8.962 1.00 92.31 94 GLN A N 1
ATOM 729 C CA . GLN A 1 94 ? -22.162 1.781 8.497 1.00 92.31 94 GLN A CA 1
ATOM 730 C C . GLN A 1 94 ? -20.654 1.910 8.719 1.00 92.31 94 GLN A C 1
ATOM 732 O O . GLN A 1 94 ? -20.115 1.344 9.672 1.00 92.31 94 GLN A O 1
ATOM 737 N N . PRO A 1 95 ? -19.957 2.706 7.891 1.00 92.81 95 PRO A N 1
ATOM 738 C CA . PRO A 1 95 ? -18.531 2.923 8.063 1.00 92.81 95 PRO A CA 1
ATOM 739 C C . PRO A 1 95 ? -18.204 3.579 9.413 1.00 92.81 95 PRO A C 1
ATOM 741 O O . PRO A 1 95 ? -18.862 4.525 9.853 1.00 92.81 95 PRO A O 1
ATOM 744 N N . VAL A 1 96 ? -17.141 3.113 10.056 1.00 92.81 96 VAL A N 1
ATOM 745 C CA . VAL A 1 96 ? -16.550 3.670 11.277 1.00 92.81 96 VAL A CA 1
ATOM 746 C C . VAL A 1 96 ? -15.170 4.221 10.930 1.00 92.81 96 VAL A C 1
ATOM 748 O O . VAL A 1 96 ? -14.457 3.654 10.104 1.00 92.81 96 VAL A O 1
ATOM 751 N N . HIS A 1 97 ? -14.783 5.350 11.520 1.00 92.19 97 HIS A N 1
ATOM 752 C CA . HIS A 1 97 ? -13.471 5.937 11.261 1.00 92.19 97 HIS A CA 1
ATOM 753 C C . HIS A 1 97 ? -12.362 5.147 11.977 1.00 92.19 97 HIS A C 1
ATOM 755 O O . HIS A 1 97 ? -12.535 4.702 13.112 1.00 92.19 97 HIS A O 1
ATOM 761 N N . TYR A 1 98 ? -11.190 5.023 11.347 1.00 92.62 98 TYR A N 1
ATOM 762 C CA . TYR A 1 98 ? -10.054 4.237 11.849 1.00 92.62 98 TYR A CA 1
ATOM 763 C C . TYR A 1 98 ? -9.640 4.599 13.286 1.00 92.62 98 TYR A C 1
ATOM 765 O O . TYR A 1 98 ? -9.259 3.737 14.076 1.00 92.62 98 TYR A O 1
ATOM 773 N N . SER A 1 99 ? -9.716 5.880 13.656 1.00 91.00 99 SER A N 1
ATOM 774 C CA . SER A 1 99 ? -9.308 6.348 14.989 1.00 91.00 99 SER A CA 1
ATOM 775 C C . SER A 1 99 ? -10.164 5.807 16.134 1.00 91.00 99 SER A C 1
ATOM 777 O O . SER A 1 99 ? -9.641 5.673 17.245 1.00 91.00 99 SER A O 1
ATOM 779 N N . ASP A 1 100 ? -11.435 5.504 15.868 1.00 92.56 100 ASP A N 1
ATOM 780 C CA . ASP A 1 100 ? -12.429 5.125 16.877 1.00 92.56 100 ASP A CA 1
ATOM 781 C C . ASP A 1 100 ? -12.437 3.612 17.153 1.00 92.56 100 ASP A C 1
ATOM 783 O O . ASP A 1 100 ? -13.249 3.123 17.934 1.00 92.56 100 ASP A O 1
ATOM 787 N N . VAL A 1 101 ? -11.504 2.870 16.551 1.00 95.00 101 VAL A N 1
ATOM 788 C CA . VAL A 1 101 ? -11.429 1.410 16.622 1.00 95.00 101 VAL A CA 1
ATOM 789 C C . VAL A 1 101 ? -10.032 0.942 17.043 1.00 95.00 101 VAL A C 1
ATOM 791 O O . VAL A 1 101 ? -9.019 1.600 16.772 1.00 95.00 101 VAL A O 1
ATOM 794 N N . ARG A 1 102 ? -9.957 -0.189 17.753 1.00 95.62 102 ARG A N 1
ATOM 795 C CA . ARG A 1 102 ? -8.703 -0.876 18.110 1.00 95.62 102 ARG A CA 1
ATOM 796 C C . ARG A 1 102 ? -8.776 -2.354 17.802 1.00 95.62 102 ARG A C 1
ATOM 798 O O . ARG A 1 102 ? -9.844 -2.947 17.838 1.00 95.62 102 ARG A O 1
ATOM 805 N N . LEU A 1 103 ? -7.613 -2.930 17.533 1.00 95.88 103 LEU A N 1
ATOM 806 C CA . LEU A 1 103 ? -7.460 -4.358 17.314 1.00 95.88 103 LEU A CA 1
ATOM 807 C C . LEU A 1 103 ? -7.659 -5.110 18.635 1.00 95.88 103 LEU A C 1
ATOM 809 O O . LEU A 1 103 ? -7.117 -4.701 19.665 1.00 95.88 103 LEU A O 1
ATOM 813 N N . VAL A 1 104 ? -8.421 -6.196 18.585 1.00 95.31 104 VAL A N 1
ATOM 814 C CA . VAL A 1 104 ? -8.528 -7.169 19.672 1.00 95.31 104 VAL A CA 1
ATOM 815 C C . VAL A 1 104 ? -7.658 -8.353 19.287 1.00 95.31 104 VAL A C 1
ATOM 817 O O . VAL A 1 104 ? -7.816 -8.912 18.203 1.00 95.31 104 VAL A O 1
ATOM 820 N N . ALA A 1 105 ? -6.712 -8.696 20.153 1.00 92.12 105 ALA A N 1
ATOM 821 C CA . ALA A 1 105 ? -5.819 -9.825 19.954 1.00 92.12 105 ALA A CA 1
ATOM 822 C C . ALA A 1 105 ? -5.980 -10.814 21.105 1.00 92.12 105 ALA A C 1
ATOM 824 O O . ALA A 1 105 ? -6.109 -10.423 22.264 1.00 92.12 105 ALA A O 1
ATOM 825 N N . GLU A 1 106 ? -5.954 -12.095 20.771 1.00 90.88 106 GLU A N 1
ATOM 826 C CA . GLU A 1 106 ? -5.853 -13.176 21.741 1.00 90.88 106 GLU A CA 1
ATOM 827 C C . GLU A 1 106 ? -4.369 -13.395 22.023 1.00 90.88 106 GLU A C 1
ATOM 829 O O . GLU A 1 106 ? -3.608 -13.770 21.129 1.00 90.88 106 GLU A O 1
ATOM 834 N N . LEU A 1 107 ? -3.938 -13.067 23.241 1.00 89.12 107 LEU A N 1
ATOM 835 C CA . LEU A 1 107 ? -2.546 -13.184 23.662 1.00 89.12 107 LEU A CA 1
ATOM 836 C C . LEU A 1 107 ? -2.451 -14.146 24.848 1.00 89.12 107 LEU A C 1
ATOM 838 O O . LEU A 1 107 ? -3.311 -14.099 25.730 1.00 89.12 107 LEU A O 1
ATOM 842 N N . PRO A 1 108 ? -1.412 -14.996 24.896 1.00 88.12 108 PRO A N 1
ATOM 843 C CA . PRO A 1 108 ? -1.117 -15.769 26.087 1.00 88.12 108 PRO A CA 1
ATOM 844 C C . PRO A 1 108 ? -0.536 -14.852 27.168 1.00 88.12 108 PRO A C 1
ATOM 846 O O . PRO A 1 108 ? 0.340 -14.010 26.901 1.00 88.12 108 PRO A O 1
ATOM 849 N N . ASP A 1 109 ? -1.029 -15.039 28.385 1.00 86.06 109 ASP A N 1
ATOM 850 C CA . ASP A 1 109 ? -0.470 -14.461 29.600 1.00 86.06 109 ASP A CA 1
ATOM 851 C C . ASP A 1 109 ? 0.766 -15.232 30.075 1.00 86.06 109 ASP A C 1
ATOM 853 O O . ASP A 1 109 ? 1.083 -16.308 29.568 1.00 86.06 109 ASP A O 1
ATOM 857 N N . ALA A 1 110 ? 1.458 -14.691 31.082 1.00 83.44 110 ALA A N 1
ATOM 858 C CA . ALA A 1 110 ? 2.600 -15.354 31.719 1.00 83.44 110 ALA A CA 1
ATOM 859 C C . ALA A 1 110 ? 2.244 -16.744 32.288 1.00 83.44 110 ALA A C 1
ATOM 861 O O . ALA A 1 110 ? 3.094 -17.624 32.340 1.00 83.44 110 ALA A O 1
ATOM 862 N N . GLU A 1 111 ? 0.977 -16.947 32.655 1.00 85.12 111 GLU A N 1
ATOM 863 C CA . GLU A 1 111 ? 0.420 -18.204 33.173 1.00 85.12 111 GLU A CA 1
ATOM 864 C C . GLU A 1 111 ? -0.047 -19.167 32.061 1.00 85.12 111 GLU A C 1
ATOM 866 O O . GLU A 1 111 ? -0.595 -20.225 32.350 1.00 85.12 111 GLU A O 1
ATOM 871 N N . GLY A 1 112 ? 0.108 -18.802 30.780 1.00 85.00 112 GLY A N 1
ATOM 872 C CA . GLY A 1 112 ? -0.315 -19.614 29.629 1.00 85.00 112 GLY A CA 1
ATOM 873 C C . GLY A 1 112 ? -1.796 -19.487 29.245 1.00 85.00 112 GLY A C 1
ATOM 874 O O . GLY A 1 112 ? -2.200 -19.975 28.191 1.00 85.00 112 GLY A O 1
ATOM 875 N N . ASN A 1 113 ? -2.605 -18.786 30.042 1.00 89.75 113 ASN A N 1
ATOM 876 C CA . ASN A 1 113 ? -4.011 -18.525 29.734 1.00 89.75 113 ASN A CA 1
ATOM 877 C C . ASN A 1 113 ? -4.152 -17.537 28.566 1.00 89.75 113 ASN A C 1
ATOM 879 O O . ASN A 1 113 ? -3.522 -16.479 28.560 1.00 89.75 113 ASN A O 1
ATOM 883 N N . VAL A 1 114 ? -5.006 -17.849 27.588 1.00 90.06 114 VAL A N 1
ATOM 884 C CA . VAL A 1 114 ? -5.277 -16.955 26.451 1.00 90.06 114 VAL A CA 1
ATOM 885 C C . VAL A 1 114 ? -6.326 -15.925 26.859 1.00 90.06 114 VAL A C 1
ATOM 887 O O . VAL A 1 114 ? -7.490 -16.265 27.076 1.00 90.06 114 VAL A O 1
ATOM 890 N N . ARG A 1 115 ? -5.931 -14.651 26.951 1.00 89.81 115 ARG A N 1
ATOM 891 C CA . ARG A 1 115 ? -6.849 -13.539 27.232 1.00 89.81 115 ARG A CA 1
ATOM 892 C C . ARG A 1 115 ? -7.078 -12.696 25.979 1.00 89.81 115 ARG A C 1
ATOM 894 O O . ARG A 1 115 ? -6.171 -12.461 25.179 1.00 89.81 115 ARG A O 1
ATOM 901 N N . LYS A 1 116 ? -8.313 -12.210 25.813 1.00 91.50 116 LYS A N 1
ATOM 902 C CA . LYS A 1 116 ? -8.665 -11.221 24.783 1.00 91.50 116 LYS A CA 1
ATOM 903 C C . LYS A 1 116 ? -8.238 -9.836 25.254 1.00 91.50 116 LYS A C 1
ATOM 905 O O . LYS A 1 116 ? -8.819 -9.283 26.184 1.00 91.50 116 LYS A O 1
ATOM 910 N N . VAL A 1 117 ? -7.225 -9.274 24.604 1.00 92.38 117 VAL A N 1
ATOM 911 C CA . VAL A 1 117 ? -6.623 -7.990 24.970 1.00 92.38 117 VAL A CA 1
ATOM 912 C C . VAL A 1 117 ? -6.907 -6.946 23.894 1.00 92.38 117 VAL A C 1
ATOM 914 O O . VAL A 1 117 ? -6.752 -7.185 22.694 1.00 92.38 117 VAL A O 1
ATOM 917 N N . ILE A 1 118 ? -7.295 -5.744 24.328 1.00 94.50 118 ILE A N 1
ATOM 918 C CA . ILE A 1 118 ? -7.455 -4.584 23.444 1.00 94.50 118 ILE A CA 1
ATOM 919 C C . ILE A 1 118 ? -6.087 -3.934 23.236 1.00 94.50 118 ILE A C 1
ATOM 921 O O . ILE A 1 118 ? -5.478 -3.397 24.164 1.00 94.50 118 ILE A O 1
ATOM 925 N N . VAL A 1 119 ? -5.617 -3.904 21.993 1.00 94.19 119 VAL A N 1
ATOM 926 C CA . VAL A 1 119 ? -4.298 -3.362 21.663 1.00 94.19 119 VAL A CA 1
ATOM 927 C C . VAL A 1 119 ? -4.363 -1.838 21.558 1.00 94.19 119 VAL A C 1
ATOM 929 O O . VAL A 1 119 ? -4.925 -1.277 20.616 1.00 94.19 119 VAL A O 1
ATOM 932 N N . LYS A 1 120 ? -3.752 -1.130 22.518 1.00 92.12 120 LYS A N 1
ATOM 933 C CA . LYS A 1 120 ? -3.799 0.345 22.585 1.00 92.12 120 LYS A CA 1
ATOM 934 C C . LYS A 1 120 ? -3.038 1.029 21.446 1.00 92.12 120 LYS A C 1
ATOM 936 O O . LYS A 1 120 ? -3.500 2.048 20.925 1.00 92.12 120 LYS A O 1
ATOM 941 N N . LYS A 1 121 ? -1.857 0.512 21.097 1.00 91.75 121 LYS A N 1
ATOM 942 C CA . LYS A 1 121 ? -0.960 1.045 20.059 1.00 91.75 121 LYS A CA 1
ATOM 943 C C . LYS A 1 121 ? -0.292 -0.109 19.320 1.00 91.75 121 LYS A C 1
ATOM 945 O O . LYS A 1 121 ? 0.049 -1.106 19.939 1.00 91.75 121 LYS A O 1
ATOM 950 N N . ILE A 1 122 ? -0.051 0.071 18.024 1.00 93.75 122 ILE A N 1
ATOM 951 C CA . ILE A 1 122 ? 0.697 -0.875 17.193 1.00 93.75 122 ILE A CA 1
ATOM 952 C C . ILE A 1 122 ? 1.834 -0.103 16.527 1.00 93.75 122 ILE A C 1
ATOM 954 O O . ILE A 1 122 ? 1.612 0.963 15.953 1.00 93.75 122 ILE A O 1
ATOM 958 N N . LYS A 1 123 ? 3.054 -0.630 16.617 1.00 93.88 123 LYS A N 1
ATOM 959 C CA . LYS A 1 123 ? 4.219 -0.159 15.870 1.00 93.88 123 LYS A CA 1
ATOM 960 C C . LYS A 1 123 ? 4.448 -1.042 14.650 1.00 93.88 123 LYS A C 1
ATOM 962 O O . LYS A 1 123 ? 4.109 -2.224 14.632 1.00 93.88 123 LYS A O 1
ATOM 967 N N . ARG A 1 124 ? 5.032 -0.441 13.618 1.00 93.25 124 ARG A N 1
ATOM 968 C CA . ARG A 1 124 ? 5.500 -1.156 12.436 1.00 93.25 124 ARG A CA 1
ATOM 969 C 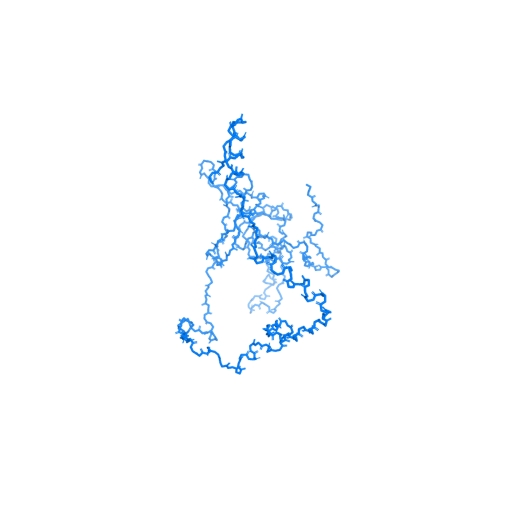C . ARG A 1 124 ? 6.846 -1.802 12.749 1.00 93.25 124 ARG A C 1
ATOM 971 O O . ARG A 1 124 ? 7.773 -1.096 13.136 1.00 93.25 124 ARG A O 1
ATOM 978 N N . GLY A 1 125 ? 6.925 -3.113 12.587 1.00 92.12 125 GLY A N 1
ATOM 979 C CA . GLY A 1 125 ? 8.156 -3.878 12.693 1.00 92.12 125 GLY A CA 1
ATOM 980 C C . GLY A 1 125 ? 8.888 -4.028 11.355 1.00 92.12 125 GLY A C 1
ATOM 981 O O . GLY A 1 125 ? 8.594 -3.296 10.396 1.00 92.12 125 GLY A O 1
ATOM 982 N N . PRO A 1 126 ? 9.848 -4.966 11.283 1.00 92.31 126 PRO A N 1
ATOM 983 C CA . PRO A 1 126 ? 10.548 -5.292 10.046 1.00 92.31 126 PRO A CA 1
ATOM 984 C C . PRO A 1 126 ? 9.591 -5.790 8.954 1.00 92.31 126 PRO A C 1
ATOM 986 O O . PRO A 1 126 ? 8.482 -6.262 9.227 1.00 92.31 126 PRO A O 1
ATOM 989 N N . LEU A 1 127 ? 10.023 -5.645 7.701 1.00 94.12 127 LEU A N 1
ATOM 990 C CA . LEU A 1 127 ? 9.313 -6.185 6.544 1.00 94.12 127 LEU A CA 1
ATOM 991 C C . LEU A 1 127 ? 9.647 -7.671 6.381 1.00 94.12 127 LEU A C 1
ATOM 993 O O . LEU A 1 127 ? 10.793 -8.067 6.563 1.00 94.12 127 LEU A O 1
ATOM 997 N N . TYR A 1 128 ? 8.649 -8.469 6.019 1.00 93.25 128 TYR A N 1
ATOM 998 C CA . TYR A 1 128 ? 8.774 -9.886 5.705 1.00 93.25 128 TYR A CA 1
ATOM 999 C C . TYR A 1 128 ? 7.846 -10.254 4.545 1.00 93.25 128 TYR A C 1
ATOM 1001 O O . TYR A 1 128 ? 6.850 -9.576 4.277 1.00 93.25 128 TYR A O 1
ATOM 1009 N N . TYR A 1 129 ? 8.191 -11.311 3.815 1.00 94.06 129 TYR A N 1
ATOM 1010 C CA . TYR A 1 129 ? 7.354 -11.805 2.729 1.00 94.06 129 TYR A CA 1
ATOM 1011 C C . TYR A 1 129 ? 6.230 -12.671 3.301 1.00 94.06 129 TYR A C 1
ATOM 1013 O O . TYR A 1 129 ? 6.492 -13.709 3.907 1.00 94.06 129 TYR A O 1
ATOM 1021 N N . ASP A 1 130 ? 4.983 -12.234 3.129 1.00 91.62 130 ASP A N 1
ATOM 1022 C CA . ASP A 1 130 ? 3.819 -12.992 3.576 1.00 91.62 130 ASP A CA 1
ATOM 1023 C C . ASP A 1 130 ? 3.303 -13.861 2.425 1.00 91.62 130 ASP A C 1
ATOM 1025 O O . ASP A 1 130 ? 2.764 -13.348 1.439 1.00 91.62 130 ASP A O 1
ATOM 1029 N N . LYS A 1 131 ? 3.455 -15.184 2.564 1.00 89.81 131 LYS A N 1
ATOM 1030 C CA . LYS A 1 131 ? 3.017 -16.173 1.568 1.00 89.81 131 LYS A CA 1
ATOM 1031 C C . LYS A 1 131 ? 1.499 -16.165 1.368 1.00 89.81 131 LYS A C 1
ATOM 1033 O O . LYS A 1 131 ? 1.038 -16.498 0.286 1.00 89.81 131 LYS A O 1
ATOM 1038 N N . ASN A 1 132 ? 0.724 -15.763 2.376 1.00 87.56 132 ASN A N 1
ATOM 1039 C CA . ASN A 1 132 ? -0.735 -15.760 2.305 1.00 87.56 132 ASN A CA 1
ATOM 1040 C C . ASN A 1 132 ? -1.266 -14.626 1.416 1.00 87.56 132 ASN A C 1
ATOM 1042 O O . ASN A 1 132 ? -2.144 -14.821 0.583 1.00 87.56 132 ASN A O 1
ATOM 1046 N N . PHE A 1 133 ? -0.694 -13.428 1.558 1.00 84.12 133 PHE A N 1
ATOM 1047 C CA . PHE A 1 133 ? -1.051 -12.291 0.706 1.00 84.12 133 PHE A CA 1
ATOM 1048 C C . PHE A 1 133 ? -0.216 -12.203 -0.579 1.00 84.12 133 PHE A C 1
ATOM 1050 O O . PHE A 1 133 ? -0.541 -11.380 -1.433 1.00 84.12 133 PHE A O 1
ATOM 1057 N N . GLY A 1 134 ? 0.868 -12.979 -0.696 1.00 87.44 134 GLY A N 1
ATOM 1058 C CA . GLY A 1 134 ? 1.781 -12.959 -1.842 1.00 87.44 134 GLY A CA 1
ATOM 1059 C C . GLY A 1 134 ? 2.574 -11.656 -1.978 1.00 87.44 134 GLY A C 1
ATOM 1060 O O . GLY A 1 134 ? 2.940 -11.268 -3.085 1.00 87.44 134 GLY A O 1
ATOM 1061 N N . ARG A 1 135 ? 2.813 -10.929 -0.877 1.00 90.38 135 ARG A N 1
ATOM 1062 C CA . ARG A 1 135 ? 3.473 -9.610 -0.906 1.00 90.38 135 ARG A CA 1
ATOM 1063 C C . ARG A 1 135 ? 4.363 -9.367 0.308 1.00 90.38 135 ARG A C 1
ATOM 1065 O O . ARG A 1 135 ? 4.144 -9.919 1.384 1.00 90.38 135 ARG A O 1
ATOM 1072 N N . LEU A 1 136 ? 5.324 -8.460 0.149 1.00 93.62 136 LEU A N 1
ATOM 1073 C CA . LEU A 1 136 ? 6.152 -7.969 1.246 1.00 93.62 136 LEU A CA 1
ATOM 1074 C C . LEU A 1 136 ? 5.299 -7.090 2.181 1.00 93.62 136 LEU A C 1
ATOM 1076 O O . LEU A 1 136 ? 4.823 -6.025 1.784 1.00 93.62 136 LEU A O 1
ATOM 1080 N N . THR A 1 137 ? 5.076 -7.541 3.414 1.00 92.00 137 THR A N 1
ATOM 1081 C CA . THR A 1 137 ? 4.310 -6.815 4.439 1.00 92.00 137 THR A CA 1
ATOM 1082 C C . THR A 1 137 ? 5.175 -6.520 5.656 1.00 92.00 137 THR A C 1
ATOM 1084 O O . THR A 1 137 ? 6.230 -7.110 5.845 1.00 92.00 137 THR A O 1
ATOM 1087 N N . TRP A 1 138 ? 4.765 -5.569 6.492 1.00 94.19 138 TRP A N 1
ATOM 1088 C CA . TRP A 1 138 ? 5.430 -5.334 7.773 1.00 94.19 138 TRP A CA 1
ATOM 1089 C C . TRP A 1 138 ? 4.794 -6.163 8.884 1.00 94.19 138 TRP A C 1
ATOM 1091 O O . TRP A 1 138 ? 3.588 -6.420 8.862 1.00 94.19 138 TRP A O 1
ATOM 1101 N N . SER A 1 139 ? 5.581 -6.521 9.897 1.00 92.69 139 SER A N 1
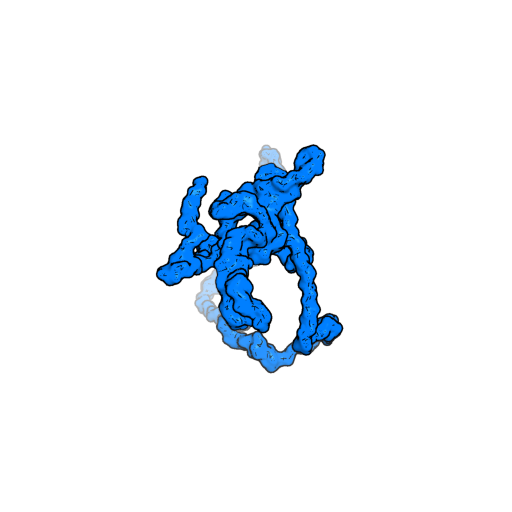ATOM 1102 C CA . SER A 1 139 ? 5.042 -7.098 11.127 1.00 92.69 139 SER A CA 1
ATOM 1103 C C . SER A 1 139 ? 4.378 -6.027 11.999 1.00 92.69 139 SER A C 1
ATOM 1105 O O . SER A 1 139 ? 4.775 -4.856 12.030 1.00 92.69 139 SER A O 1
ATOM 1107 N N . ARG A 1 140 ? 3.306 -6.415 12.691 1.00 94.31 140 ARG A N 1
ATOM 1108 C CA . ARG A 1 140 ? 2.581 -5.564 13.641 1.00 94.31 140 ARG A CA 1
ATOM 1109 C C . ARG A 1 140 ? 3.137 -5.845 15.029 1.00 94.31 140 ARG A C 1
ATOM 1111 O O . ARG A 1 140 ? 3.040 -6.978 15.472 1.00 94.31 140 ARG A O 1
ATOM 1118 N N . ILE A 1 141 ? 3.720 -4.860 15.706 1.00 94.56 141 ILE A N 1
ATOM 1119 C CA . ILE A 1 141 ? 4.351 -5.058 17.023 1.00 94.56 141 ILE A CA 1
ATOM 1120 C C . ILE A 1 141 ? 3.598 -4.267 18.087 1.00 94.56 141 ILE A C 1
ATOM 1122 O O . ILE A 1 141 ? 3.330 -3.077 17.900 1.00 94.56 141 ILE A O 1
ATOM 1126 N N . ILE A 1 142 ? 3.290 -4.898 19.218 1.00 94.56 142 ILE A N 1
ATOM 1127 C CA . ILE A 1 142 ? 2.775 -4.204 20.400 1.00 94.56 142 ILE A CA 1
ATOM 1128 C C . ILE A 1 142 ? 3.964 -3.554 21.125 1.00 94.56 142 ILE A C 1
ATOM 1130 O O . ILE A 1 142 ? 4.863 -4.260 21.583 1.00 94.56 142 ILE A O 1
ATOM 1134 N N . PRO A 1 143 ? 4.026 -2.213 21.222 1.00 92.31 143 PRO A N 1
ATOM 1135 C CA . PRO A 1 143 ? 5.117 -1.549 21.919 1.00 92.31 143 PRO A CA 1
ATOM 1136 C C . PRO A 1 143 ? 5.062 -1.860 23.419 1.00 92.31 143 PRO A C 1
ATOM 1138 O O . PRO A 1 143 ? 3.999 -1.752 24.023 1.00 92.31 143 PRO A O 1
ATOM 1141 N N . GLY A 1 144 ? 6.209 -2.182 24.015 1.00 89.94 144 GLY A N 1
ATOM 1142 C CA . GLY A 1 144 ? 6.324 -2.557 25.429 1.00 89.94 144 GLY A CA 1
ATOM 1143 C C . GLY A 1 144 ? 6.470 -4.066 25.591 1.00 89.94 144 GLY A C 1
ATOM 1144 O O . GLY A 1 144 ? 7.500 -4.520 26.064 1.00 89.94 144 GLY A O 1
ATOM 1145 N N . GLU A 1 145 ? 5.496 -4.839 25.106 1.00 85.75 145 GLU A N 1
ATOM 1146 C CA . GLU A 1 145 ? 5.553 -6.310 25.156 1.00 85.75 145 GLU A CA 1
ATOM 1147 C C . GLU A 1 145 ? 6.419 -6.929 24.049 1.00 85.75 145 GLU A C 1
ATOM 1149 O O . GLU A 1 145 ? 6.761 -8.103 24.126 1.00 85.75 145 GLU A O 1
ATOM 1154 N N . ASN A 1 146 ? 6.738 -6.173 22.988 1.00 88.31 146 ASN A N 1
ATOM 1155 C CA . ASN A 1 146 ? 7.457 -6.643 21.794 1.00 88.31 146 ASN A CA 1
ATOM 1156 C C . ASN A 1 146 ? 6.850 -7.901 21.136 1.00 88.31 146 ASN A C 1
ATOM 1158 O O . ASN A 1 146 ? 7.482 -8.536 20.295 1.00 88.31 146 ASN A O 1
ATOM 1162 N N . LYS A 1 147 ? 5.593 -8.229 21.455 1.00 89.94 147 LYS A N 1
ATOM 1163 C CA . LYS A 1 147 ? 4.835 -9.305 20.816 1.00 89.94 147 LYS A CA 1
ATOM 1164 C C . LYS A 1 147 ? 4.398 -8.879 19.419 1.00 89.94 147 LYS A C 1
ATOM 1166 O O . LYS A 1 147 ? 3.972 -7.737 19.202 1.00 89.94 147 LYS A O 1
ATOM 1171 N N . THR A 1 148 ? 4.502 -9.806 18.473 1.00 91.25 148 THR A N 1
ATOM 1172 C CA . THR A 1 148 ? 4.079 -9.590 17.086 1.00 91.25 148 THR A CA 1
ATOM 1173 C C . THR A 1 148 ? 2.662 -10.119 16.866 1.00 91.25 148 THR A C 1
ATOM 1175 O O . THR A 1 148 ? 2.292 -11.155 17.409 1.00 91.25 148 THR A O 1
ATOM 1178 N N . LEU A 1 149 ? 1.855 -9.397 16.087 1.00 91.75 149 LEU A N 1
ATOM 1179 C CA . LEU A 1 149 ? 0.493 -9.783 15.726 1.00 91.75 149 LEU A CA 1
ATOM 1180 C C . LEU A 1 149 ? 0.463 -10.238 14.260 1.00 91.75 149 LEU A C 1
ATOM 1182 O O . LEU A 1 149 ? 0.760 -9.425 13.371 1.00 91.75 149 LEU A O 1
ATOM 1186 N N . PRO A 1 150 ? 0.094 -11.501 13.983 1.00 91.00 150 PRO A N 1
ATOM 1187 C CA . PRO A 1 150 ? 0.041 -12.027 12.622 1.00 91.00 150 PRO A CA 1
ATOM 1188 C C . PRO A 1 150 ? -1.099 -11.372 11.844 1.00 91.00 150 PRO A C 1
ATOM 1190 O O . PRO A 1 150 ? -2.104 -11.001 12.442 1.00 91.00 150 PRO A O 1
ATOM 1193 N N . TRP A 1 151 ? -0.968 -11.217 10.525 1.00 92.81 151 TRP A N 1
ATOM 1194 C CA . TRP A 1 151 ? -2.073 -10.754 9.676 1.00 92.81 151 TRP A CA 1
ATOM 1195 C C . TRP A 1 151 ? -3.192 -11.807 9.594 1.00 92.81 151 TRP A C 1
ATOM 1197 O O . TRP A 1 151 ? -2.910 -13.005 9.700 1.00 92.81 151 TRP A O 1
ATOM 1207 N N . PRO A 1 152 ? -4.458 -11.392 9.400 1.00 92.38 152 PRO A N 1
ATOM 1208 C CA . PRO A 1 152 ? -5.557 -12.332 9.234 1.00 92.38 152 PRO A CA 1
ATOM 1209 C C . PRO A 1 152 ? -5.356 -13.126 7.944 1.00 92.38 152 PRO A C 1
ATOM 1211 O O . PRO A 1 152 ? -4.848 -12.599 6.951 1.00 92.38 152 PRO A O 1
ATOM 1214 N N . ARG A 1 153 ? -5.745 -14.404 7.950 1.00 89.56 153 ARG A N 1
ATOM 1215 C CA . ARG A 1 153 ? -5.571 -15.244 6.766 1.00 89.56 153 ARG A CA 1
ATOM 1216 C C . ARG A 1 153 ? -6.535 -14.810 5.661 1.00 89.56 153 ARG A C 1
ATOM 1218 O O . ARG A 1 153 ? -7.728 -14.665 5.919 1.00 89.56 153 ARG A O 1
ATOM 1225 N N . LYS A 1 154 ? -6.029 -14.615 4.438 1.00 86.12 154 LYS A N 1
ATOM 1226 C CA . LYS A 1 154 ? -6.873 -14.363 3.266 1.00 86.12 154 LYS A CA 1
ATOM 1227 C C . LYS A 1 154 ? -7.638 -15.649 2.944 1.00 86.12 154 LYS A C 1
ATOM 1229 O O . LYS A 1 154 ? -7.063 -16.735 2.998 1.00 86.12 154 LYS A O 1
ATOM 1234 N N . ALA A 1 155 ? -8.930 -15.531 2.639 1.00 85.31 155 ALA A N 1
ATOM 1235 C CA . ALA A 1 155 ? -9.669 -16.661 2.089 1.00 85.31 155 ALA A CA 1
ATOM 1236 C C . ALA A 1 155 ? -9.029 -17.064 0.747 1.00 85.31 155 ALA A C 1
ATOM 1238 O O . ALA A 1 155 ? -8.637 -16.164 -0.005 1.00 85.31 155 ALA A O 1
ATOM 1239 N N . PRO A 1 156 ? -8.894 -18.370 0.451 1.00 83.00 156 PRO A N 1
ATOM 1240 C CA . PRO A 1 156 ? -8.383 -18.802 -0.842 1.00 83.00 156 PRO A CA 1
ATOM 1241 C C . PRO A 1 156 ? -9.293 -18.242 -1.936 1.00 83.00 156 PRO A C 1
ATOM 1243 O O . PRO A 1 156 ? -10.514 -18.405 -1.889 1.00 83.00 156 PRO A O 1
ATOM 1246 N N . GLU A 1 157 ? -8.702 -17.528 -2.888 1.00 81.69 157 GLU A N 1
ATOM 1247 C CA . GLU A 1 157 ? -9.426 -17.097 -4.076 1.00 81.69 157 GLU A CA 1
ATOM 1248 C C . GLU A 1 157 ? -9.658 -18.335 -4.942 1.00 81.69 157 GLU A C 1
ATOM 1250 O O . GLU A 1 157 ? -8.737 -19.100 -5.216 1.00 81.69 157 GLU A O 1
ATOM 1255 N N . ILE A 1 158 ? -10.916 -18.575 -5.309 1.00 83.62 158 ILE A N 1
ATOM 1256 C CA . ILE A 1 158 ? -11.242 -19.594 -6.300 1.00 83.62 158 ILE A CA 1
ATOM 1257 C C . ILE A 1 158 ? -10.973 -18.941 -7.648 1.00 83.62 158 ILE A C 1
ATOM 1259 O O . ILE A 1 158 ? -11.767 -18.110 -8.102 1.00 83.62 158 ILE A O 1
ATOM 1263 N N . ASP A 1 159 ? -9.849 -19.293 -8.261 1.00 75.19 159 ASP A N 1
ATOM 1264 C CA . ASP A 1 159 ? -9.484 -18.801 -9.582 1.00 75.19 159 ASP A CA 1
ATOM 1265 C C . ASP A 1 159 ? -10.479 -19.349 -10.609 1.00 75.19 159 ASP A C 1
ATOM 1267 O O . ASP A 1 159 ? -10.414 -20.497 -11.049 1.00 75.19 159 ASP A O 1
ATOM 1271 N N . LYS A 1 160 ? -11.465 -18.525 -10.970 1.00 80.81 160 LYS A N 1
ATOM 1272 C CA . LYS A 1 160 ? -12.396 -18.852 -12.047 1.00 80.81 160 LYS A CA 1
ATOM 1273 C C . LYS A 1 160 ? -11.665 -18.663 -13.366 1.00 80.81 160 LYS A C 1
ATOM 1275 O O . LYS A 1 160 ? -11.374 -17.531 -13.753 1.00 80.81 160 LYS A O 1
ATOM 1280 N N . ASN A 1 161 ? -11.390 -19.762 -14.062 1.00 84.56 161 ASN A N 1
ATOM 1281 C CA . ASN A 1 161 ? -10.853 -19.676 -15.409 1.00 84.56 161 ASN A CA 1
ATOM 1282 C C . ASN A 1 161 ? -11.920 -19.067 -16.333 1.00 84.56 161 ASN A C 1
ATOM 1284 O O . ASN A 1 161 ? -12.964 -19.675 -16.574 1.00 84.56 161 ASN A O 1
ATOM 1288 N N . HIS A 1 162 ? -11.694 -17.838 -16.794 1.00 86.69 162 HIS A N 1
ATOM 1289 C CA . HIS A 1 162 ? -12.564 -17.196 -17.770 1.00 86.69 162 HIS A CA 1
ATOM 1290 C C . HIS A 1 162 ? -12.259 -17.775 -19.162 1.00 86.69 162 HIS A C 1
ATOM 1292 O O . HIS A 1 162 ? -11.091 -18.017 -19.451 1.00 86.69 162 HIS A O 1
ATOM 1298 N N . PRO A 1 163 ? -13.237 -17.948 -20.069 1.00 90.69 163 PRO A N 1
ATOM 1299 C CA . PRO A 1 163 ? -12.978 -18.465 -21.420 1.00 90.69 163 PRO A CA 1
ATOM 1300 C C . PRO A 1 163 ? -11.990 -17.622 -22.249 1.00 90.69 163 PRO A C 1
ATOM 1302 O O . PRO A 1 163 ? -11.435 -18.117 -23.221 1.00 90.69 163 PRO A O 1
ATOM 1305 N N . GLN A 1 164 ? -11.760 -16.358 -21.878 1.00 90.38 164 GLN A N 1
ATOM 1306 C CA . GLN A 1 164 ? -10.757 -15.488 -22.517 1.00 90.38 164 GLN A CA 1
ATOM 1307 C C . GLN A 1 164 ? -9.336 -15.676 -21.962 1.00 90.38 164 GLN A C 1
ATOM 1309 O O . GLN A 1 164 ? -8.390 -15.125 -22.521 1.00 90.38 164 GLN A O 1
ATOM 1314 N N . ASN A 1 165 ? -9.174 -16.404 -20.856 1.00 92.62 165 ASN A N 1
ATOM 1315 C CA . ASN A 1 165 ? -7.870 -16.629 -20.248 1.00 92.62 165 ASN A CA 1
ATOM 1316 C C . ASN A 1 165 ? -7.166 -17.797 -20.937 1.00 92.62 165 ASN A C 1
ATOM 1318 O O . ASN A 1 165 ? -7.771 -18.812 -21.284 1.00 92.62 165 ASN A O 1
ATOM 1322 N N . THR A 1 166 ? -5.853 -17.672 -21.086 1.00 90.50 166 THR A N 1
ATOM 1323 C CA . THR A 1 166 ? -5.014 -18.758 -21.583 1.00 90.50 166 THR A CA 1
ATOM 1324 C C . THR A 1 166 ? -4.856 -19.840 -20.514 1.00 90.50 166 THR A C 1
ATOM 1326 O O . THR A 1 166 ? -4.574 -19.507 -19.360 1.00 90.50 166 THR A O 1
ATOM 1329 N N . PRO A 1 167 ? -4.980 -21.131 -20.868 1.00 90.69 167 PRO A N 1
ATOM 1330 C CA . PRO A 1 167 ? -4.723 -22.217 -19.934 1.00 90.69 167 PRO A CA 1
ATOM 1331 C C . PRO A 1 167 ? -3.247 -22.240 -19.519 1.00 90.69 167 PRO A C 1
ATOM 1333 O O . PRO A 1 167 ? -2.357 -21.952 -20.323 1.00 90.69 167 PRO A O 1
ATOM 1336 N N . THR A 1 168 ? -2.989 -22.647 -18.276 1.00 90.50 168 THR A N 1
ATOM 1337 C CA . THR A 1 168 ? -1.647 -22.697 -17.674 1.00 90.50 168 THR A CA 1
ATOM 1338 C C . THR A 1 168 ? -0.639 -23.462 -18.530 1.00 90.50 168 THR A C 1
ATOM 1340 O O . THR A 1 168 ? 0.480 -22.998 -18.707 1.00 90.50 168 THR A O 1
ATOM 1343 N N . ALA A 1 169 ? -1.058 -24.567 -19.156 1.00 90.38 169 ALA A N 1
ATOM 1344 C CA . ALA A 1 169 ? -0.201 -25.376 -20.024 1.00 90.38 169 ALA A CA 1
ATOM 1345 C C . ALA A 1 169 ? 0.392 -24.593 -21.212 1.00 90.38 169 ALA A C 1
ATOM 1347 O O . ALA A 1 169 ? 1.523 -24.851 -21.609 1.00 90.38 169 ALA A O 1
ATOM 1348 N N . ILE A 1 170 ? -0.349 -23.625 -21.768 1.00 92.50 170 ILE A N 1
ATOM 1349 C CA . ILE A 1 170 ? 0.153 -22.768 -22.853 1.00 92.50 170 ILE A CA 1
ATOM 1350 C C . ILE A 1 170 ? 1.099 -21.702 -22.289 1.00 92.50 170 ILE A C 1
ATOM 1352 O O . ILE A 1 170 ? 2.125 -21.415 -22.895 1.00 92.50 170 ILE A O 1
ATOM 1356 N N . VAL A 1 171 ? 0.776 -21.134 -21.122 1.00 93.56 171 VAL A N 1
ATOM 1357 C CA . VAL A 1 171 ? 1.573 -20.074 -20.476 1.00 93.56 171 VAL A CA 1
ATOM 1358 C C . VAL A 1 171 ? 2.938 -20.588 -20.011 1.00 93.56 171 VAL A C 1
ATOM 1360 O O . VAL A 1 171 ? 3.941 -19.899 -20.171 1.00 93.56 171 VAL A O 1
ATOM 1363 N N . GLU A 1 172 ? 2.985 -21.793 -19.447 1.00 94.44 172 GLU A N 1
ATOM 1364 C CA . GLU A 1 172 ? 4.219 -22.419 -18.956 1.00 94.44 172 GLU A CA 1
ATOM 1365 C C . GLU A 1 172 ? 5.078 -23.016 -20.085 1.00 94.44 172 GLU A C 1
ATOM 1367 O O . GLU A 1 172 ? 6.238 -23.369 -19.864 1.00 94.44 172 GLU A O 1
ATOM 1372 N N . GLY A 1 173 ? 4.544 -23.100 -21.309 1.00 94.19 173 GLY A N 1
ATOM 1373 C CA . GLY A 1 173 ? 5.260 -23.597 -22.479 1.00 94.19 173 GLY A CA 1
ATOM 1374 C C . GLY A 1 173 ? 6.449 -22.708 -22.863 1.00 94.19 173 GLY A C 1
ATOM 1375 O O . GLY A 1 173 ? 6.291 -21.668 -23.506 1.00 94.19 173 GLY A O 1
ATOM 1376 N N . SER A 1 174 ? 7.670 -23.133 -22.523 1.00 91.31 174 SER A N 1
ATOM 1377 C CA . SER A 1 174 ? 8.902 -22.426 -22.898 1.00 91.31 174 SER A CA 1
ATOM 1378 C C . SER A 1 174 ? 9.152 -22.509 -24.406 1.00 91.31 174 SER A C 1
ATOM 1380 O O . SER A 1 174 ? 9.696 -23.489 -24.907 1.00 91.31 174 SER A O 1
ATOM 1382 N N . THR A 1 175 ? 8.774 -21.456 -25.130 1.00 90.75 175 THR A N 1
ATOM 1383 C CA . THR A 1 175 ? 8.924 -21.371 -26.597 1.00 90.75 175 THR A CA 1
ATOM 1384 C C . THR A 1 175 ? 10.232 -20.685 -27.018 1.00 90.75 175 THR A C 1
ATOM 1386 O O . THR A 1 175 ? 10.704 -20.852 -28.139 1.00 90.75 175 THR A O 1
ATOM 1389 N N . TRP A 1 176 ? 10.830 -19.888 -26.129 1.00 90.00 176 TRP A N 1
ATOM 1390 C CA . TRP A 1 176 ? 11.988 -19.060 -26.455 1.00 90.00 176 TRP A CA 1
ATOM 1391 C C . TRP A 1 176 ? 13.290 -19.870 -26.499 1.00 90.00 176 TRP A C 1
ATOM 1393 O O . TRP A 1 176 ? 13.652 -20.521 -25.519 1.00 90.00 176 TRP A O 1
ATOM 1403 N N . VAL A 1 177 ? 14.029 -19.762 -27.608 1.00 90.94 177 VAL A N 1
ATOM 1404 C CA . VAL A 1 177 ? 15.364 -20.353 -27.779 1.00 90.94 177 VAL A CA 1
ATOM 1405 C C . VAL A 1 177 ? 16.381 -19.223 -27.980 1.00 90.94 177 VAL A C 1
ATOM 1407 O O . VAL A 1 177 ? 16.284 -18.492 -28.966 1.00 90.94 177 VAL A O 1
ATOM 1410 N N . PRO A 1 178 ? 17.355 -19.037 -27.070 1.00 92.69 178 PRO A N 1
ATOM 1411 C CA . PRO A 1 178 ? 18.313 -17.944 -27.179 1.00 92.69 178 PRO A CA 1
ATOM 1412 C C . PRO A 1 178 ? 19.302 -18.175 -28.330 1.00 92.69 178 PRO A C 1
ATOM 1414 O O . PRO A 1 178 ? 20.045 -19.153 -28.344 1.00 92.69 178 PRO A O 1
ATOM 1417 N N . THR A 1 179 ? 19.354 -17.234 -29.273 1.00 92.19 179 THR A N 1
ATOM 1418 C CA . THR A 1 179 ? 20.324 -17.204 -30.378 1.00 92.19 179 THR A CA 1
ATOM 1419 C C . THR A 1 179 ? 21.367 -16.109 -30.155 1.00 92.19 179 THR A C 1
ATOM 1421 O O . THR A 1 179 ? 21.013 -14.982 -29.821 1.00 92.19 179 THR A O 1
ATOM 1424 N N . LEU A 1 180 ? 22.654 -16.408 -30.372 1.00 91.69 180 LEU A N 1
ATOM 1425 C CA . LEU A 1 180 ? 23.729 -15.408 -30.250 1.00 91.69 180 LEU A CA 1
ATOM 1426 C C . LEU A 1 180 ? 23.878 -14.548 -31.516 1.00 91.69 180 LEU A C 1
ATOM 1428 O O . LEU A 1 180 ? 24.113 -13.347 -31.426 1.00 91.69 180 LEU A O 1
ATOM 1432 N N . HIS A 1 181 ? 23.750 -15.164 -32.695 1.00 93.12 181 HIS A N 1
ATOM 1433 C CA . HIS A 1 181 ? 24.006 -14.503 -33.982 1.00 93.12 181 HIS A CA 1
ATOM 1434 C C . HIS A 1 181 ? 22.838 -13.653 -34.487 1.00 93.12 181 HIS A C 1
ATOM 1436 O O . HIS A 1 181 ? 23.049 -12.699 -35.233 1.00 93.12 181 HIS A O 1
ATOM 1442 N N . THR A 1 182 ? 21.613 -13.981 -34.085 1.00 89.75 182 THR A N 1
ATOM 1443 C CA . THR A 1 182 ? 20.398 -13.344 -34.597 1.00 89.75 182 THR A CA 1
ATOM 1444 C C . THR A 1 182 ? 19.658 -12.645 -33.467 1.00 89.75 182 THR A C 1
ATOM 1446 O O . THR A 1 182 ? 19.527 -13.179 -32.365 1.00 89.75 182 THR A O 1
ATOM 1449 N N . SER A 1 183 ? 19.173 -11.433 -33.748 1.00 89.81 183 SER A N 1
ATOM 1450 C CA . SER A 1 183 ? 18.316 -10.677 -32.833 1.00 89.81 183 SER A CA 1
ATOM 1451 C C . SER A 1 183 ? 16.994 -11.427 -32.611 1.00 89.81 183 SER A C 1
ATOM 1453 O O . SER A 1 183 ? 16.407 -11.893 -33.585 1.00 89.81 183 SER A O 1
ATOM 1455 N N . PRO A 1 184 ? 16.474 -11.485 -31.371 1.00 91.25 184 PRO A N 1
ATOM 1456 C CA . PRO A 1 184 ? 15.226 -12.184 -31.043 1.00 91.25 184 PRO A CA 1
ATOM 1457 C C . PRO A 1 184 ? 13.981 -11.576 -31.703 1.00 91.25 184 PRO A C 1
ATOM 1459 O O . PRO A 1 184 ? 12.945 -12.220 -31.819 1.00 91.25 184 PRO A O 1
ATOM 1462 N N . ILE A 1 185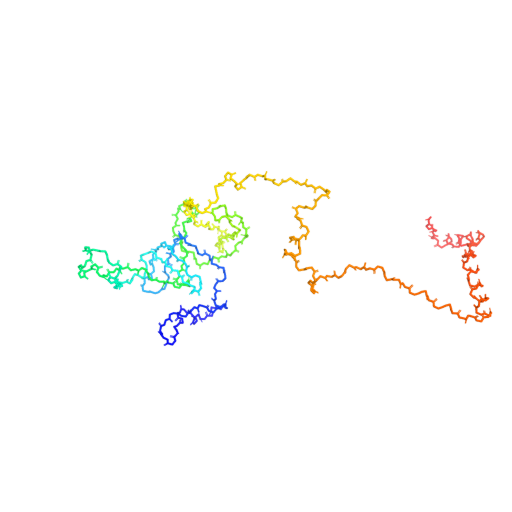 ? 14.078 -10.306 -32.093 1.00 91.56 185 ILE A N 1
ATOM 1463 C CA . ILE A 1 185 ? 13.004 -9.508 -32.678 1.00 91.56 185 ILE A CA 1
ATOM 1464 C C . ILE A 1 185 ? 13.536 -8.920 -33.993 1.00 91.56 185 ILE A C 1
ATOM 1466 O O . ILE A 1 185 ? 14.703 -8.488 -34.019 1.00 91.56 185 ILE A O 1
ATOM 1470 N N . PRO A 1 186 ? 12.718 -8.888 -35.065 1.00 91.88 186 PRO A N 1
ATOM 1471 C CA . PRO A 1 186 ? 13.091 -8.269 -36.333 1.00 91.88 186 PRO A CA 1
ATOM 1472 C C . PRO A 1 186 ? 13.347 -6.763 -36.181 1.00 91.88 186 PRO A C 1
ATOM 1474 O O . PRO A 1 186 ? 12.827 -6.100 -35.283 1.00 91.88 186 PRO A O 1
ATOM 1477 N N . GLU A 1 187 ? 14.165 -6.200 -37.070 1.00 87.81 187 GLU A N 1
ATOM 1478 C CA . GLU A 1 187 ? 14.598 -4.802 -36.964 1.00 87.81 187 GLU A CA 1
ATOM 1479 C C . GLU A 1 187 ? 13.463 -3.790 -37.193 1.00 87.81 187 GLU A C 1
ATOM 1481 O O . GLU A 1 187 ? 13.465 -2.739 -36.559 1.00 87.81 187 GLU A O 1
ATOM 1486 N N . SER A 1 188 ? 12.447 -4.135 -37.992 1.00 89.56 188 SER A N 1
ATOM 1487 C CA . SER A 1 188 ? 11.241 -3.314 -38.175 1.00 89.56 188 SER A CA 1
ATOM 1488 C C . SER A 1 188 ? 10.508 -3.059 -36.854 1.00 89.56 188 SER A C 1
ATOM 1490 O O . SER A 1 188 ? 10.242 -1.917 -36.492 1.00 89.56 188 SER A O 1
ATOM 1492 N N . VAL A 1 189 ? 10.281 -4.119 -36.075 1.00 93.44 189 VAL A N 1
ATOM 1493 C CA . VAL A 1 189 ? 9.582 -4.052 -34.782 1.00 93.44 189 VAL A CA 1
ATOM 1494 C C . VAL A 1 189 ? 10.426 -3.335 -33.721 1.00 93.44 189 VAL A C 1
ATOM 1496 O O . VAL A 1 189 ? 9.892 -2.730 -32.792 1.00 93.44 189 VAL A O 1
ATOM 1499 N N . ARG A 1 190 ? 11.759 -3.335 -33.847 1.00 89.62 190 ARG A N 1
ATOM 1500 C CA . ARG A 1 190 ? 12.642 -2.611 -32.915 1.00 89.62 190 ARG A CA 1
ATOM 1501 C C . ARG A 1 190 ? 12.361 -1.103 -32.915 1.00 89.62 190 ARG A C 1
ATOM 1503 O O . ARG A 1 190 ? 12.391 -0.499 -31.841 1.00 89.62 190 ARG A O 1
ATOM 1510 N N . ASP A 1 191 ? 12.098 -0.519 -34.082 1.00 89.31 191 ASP A N 1
ATOM 1511 C CA . ASP A 1 191 ? 11.807 0.914 -34.222 1.00 89.31 191 ASP A CA 1
ATOM 1512 C C . ASP A 1 191 ? 10.374 1.268 -33.751 1.00 89.31 191 ASP A C 1
ATOM 1514 O O . ASP A 1 191 ? 10.111 2.415 -33.385 1.00 89.31 191 ASP A O 1
ATOM 1518 N N . GLU A 1 192 ? 9.471 0.282 -33.660 1.00 92.56 192 GLU A N 1
ATOM 1519 C CA . GLU A 1 192 ? 8.134 0.426 -33.056 1.00 92.56 192 GLU A CA 1
ATOM 1520 C C . GLU A 1 192 ? 8.180 0.350 -31.523 1.00 92.56 192 GLU A C 1
ATOM 1522 O O . GLU A 1 192 ? 7.605 1.191 -30.830 1.00 92.56 192 GLU A O 1
ATOM 1527 N N . LEU A 1 193 ? 8.911 -0.629 -30.973 1.00 92.38 193 LEU A N 1
ATOM 1528 C CA . LEU A 1 193 ? 9.082 -0.799 -29.523 1.00 92.38 193 LEU A CA 1
ATOM 1529 C C . LEU A 1 193 ? 9.797 0.393 -28.879 1.00 92.38 193 LEU A C 1
ATOM 1531 O O . LEU A 1 193 ? 9.647 0.666 -27.685 1.00 92.38 193 LEU A O 1
ATOM 1535 N N . ARG A 1 194 ? 10.626 1.087 -29.659 1.00 90.06 194 ARG A N 1
ATOM 1536 C CA . ARG A 1 194 ? 11.484 2.164 -29.186 1.00 90.06 194 ARG A CA 1
ATOM 1537 C C . ARG A 1 194 ? 11.575 3.261 -30.234 1.00 90.06 194 ARG A C 1
ATOM 1539 O O . ARG A 1 194 ? 12.047 3.038 -31.339 1.00 90.06 194 ARG A O 1
ATOM 1546 N N . ASN A 1 195 ? 11.367 4.504 -29.798 1.00 90.44 195 ASN A N 1
ATOM 1547 C CA . ASN A 1 195 ? 11.696 5.661 -30.625 1.00 90.44 195 ASN A CA 1
ATOM 1548 C C . ASN A 1 195 ? 13.207 5.711 -30.945 1.00 90.44 195 ASN A C 1
ATOM 1550 O O . ASN A 1 195 ? 14.049 6.005 -30.079 1.00 90.44 195 ASN A O 1
ATOM 1554 N N . LYS A 1 196 ? 13.536 5.469 -32.218 1.00 88.38 196 LYS A N 1
ATOM 1555 C CA . LYS A 1 196 ? 14.888 5.527 -32.791 1.00 88.38 196 LYS A CA 1
ATOM 1556 C C . LYS A 1 196 ? 15.601 6.849 -32.501 1.00 88.38 196 LYS A C 1
ATOM 1558 O O . LYS A 1 196 ? 16.776 6.827 -32.115 1.00 88.38 196 LYS A O 1
ATOM 1563 N N . TYR A 1 197 ? 14.864 7.958 -32.572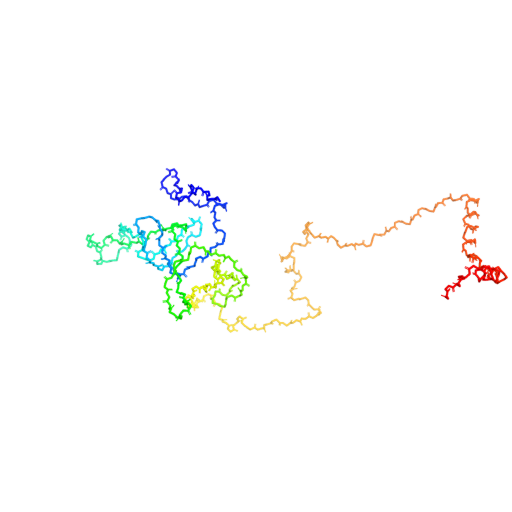 1.00 88.31 197 TYR A N 1
ATOM 1564 C CA . TYR A 1 197 ? 15.347 9.340 -32.470 1.00 88.31 197 TYR A CA 1
ATOM 1565 C C . TYR A 1 197 ? 14.937 10.037 -31.161 1.00 88.31 197 TYR A C 1
ATOM 1567 O O . TYR A 1 197 ? 14.800 11.257 -31.113 1.00 88.31 197 TYR A O 1
ATOM 1575 N N . SER A 1 198 ? 14.727 9.285 -30.073 1.00 92.50 198 SER A N 1
ATOM 1576 C CA . SER A 1 198 ? 14.407 9.883 -28.769 1.00 92.50 198 SER A CA 1
ATOM 1577 C C . SER A 1 198 ? 15.462 10.912 -28.346 1.00 92.50 198 SER A C 1
ATOM 1579 O O . SER A 1 198 ? 16.645 10.586 -28.264 1.00 92.50 198 SER A O 1
ATOM 1581 N N . LYS A 1 199 ? 15.024 12.124 -27.977 1.00 90.25 199 LYS A N 1
ATOM 1582 C CA . LYS A 1 199 ? 15.887 13.200 -27.446 1.00 90.25 199 LYS A CA 1
ATOM 1583 C C . LYS A 1 199 ? 16.667 12.808 -26.185 1.00 90.25 199 LYS A C 1
ATOM 1585 O O . LYS A 1 199 ? 17.666 13.431 -25.852 1.00 90.25 199 LYS A O 1
ATOM 1590 N N . TYR A 1 200 ? 16.206 11.774 -25.481 1.00 91.81 200 TYR A N 1
ATOM 1591 C CA . TYR A 1 200 ? 16.867 11.228 -24.296 1.00 91.81 200 TYR A CA 1
ATOM 1592 C C . TYR A 1 200 ? 17.918 10.157 -24.642 1.00 91.81 200 TYR A C 1
ATOM 1594 O O . TYR A 1 200 ? 18.614 9.669 -23.751 1.00 91.81 200 TYR A O 1
ATOM 1602 N N . LYS A 1 201 ? 18.055 9.772 -25.922 1.00 86.94 201 LYS A N 1
ATOM 1603 C CA . LYS A 1 201 ? 19.122 8.880 -26.384 1.00 86.94 201 LYS A CA 1
ATOM 1604 C C . LYS A 1 201 ? 20.427 9.670 -26.408 1.00 86.94 201 LYS A C 1
ATOM 1606 O O . LYS A 1 201 ? 20.589 10.588 -27.206 1.00 86.94 201 LYS A O 1
ATOM 1611 N N . ARG A 1 202 ? 21.377 9.288 -25.554 1.00 83.75 202 ARG A N 1
ATOM 1612 C CA . ARG A 1 202 ? 22.735 9.833 -25.628 1.00 83.75 202 ARG A CA 1
ATOM 1613 C C . ARG A 1 202 ? 23.358 9.412 -26.967 1.00 83.75 202 ARG A C 1
ATOM 1615 O O . ARG A 1 202 ? 23.287 8.223 -27.293 1.00 83.75 202 ARG A O 1
ATOM 1622 N N . PRO A 1 203 ? 23.922 10.341 -27.754 1.00 80.31 203 PRO A N 1
ATOM 1623 C CA . PRO A 1 203 ? 24.627 9.974 -28.971 1.00 80.31 203 PRO A CA 1
ATOM 1624 C C . PRO A 1 203 ? 25.848 9.125 -28.609 1.00 80.31 203 PRO A C 1
ATOM 1626 O O . PRO A 1 203 ? 26.513 9.370 -27.601 1.00 80.31 203 PRO A O 1
ATOM 1629 N N . THR A 1 204 ? 26.131 8.113 -29.423 1.00 78.12 204 THR A N 1
ATOM 1630 C CA . THR A 1 204 ? 27.377 7.351 -29.322 1.00 78.12 204 THR A CA 1
ATOM 1631 C C . THR A 1 204 ? 28.549 8.301 -29.569 1.00 78.12 204 THR A C 1
ATOM 1633 O O . THR A 1 204 ? 28.525 9.005 -30.582 1.00 78.12 204 THR A O 1
ATOM 1636 N N . PRO A 1 205 ? 29.554 8.361 -28.677 1.00 79.62 205 PRO A N 1
ATOM 1637 C CA . PRO A 1 205 ? 30.736 9.179 -28.901 1.00 79.62 205 PRO A CA 1
ATOM 1638 C C . PRO A 1 205 ? 31.446 8.696 -30.164 1.00 79.62 205 PRO A C 1
ATOM 1640 O O . PRO A 1 205 ? 32.000 7.601 -30.196 1.00 79.62 205 PRO A O 1
ATOM 1643 N N . VAL A 1 206 ? 31.390 9.498 -31.219 1.00 79.50 206 VAL A N 1
ATOM 1644 C CA . VAL A 1 206 ? 32.197 9.274 -32.417 1.00 79.50 206 VAL A CA 1
ATOM 1645 C C . VAL A 1 206 ? 33.560 9.909 -32.140 1.00 79.50 206 VAL A C 1
ATOM 1647 O O . VAL A 1 206 ? 33.584 11.027 -31.606 1.00 79.50 206 VAL A O 1
ATOM 1650 N N . PRO A 1 207 ? 34.688 9.236 -32.438 1.00 82.19 207 PRO A N 1
ATOM 1651 C CA . PRO A 1 207 ? 35.997 9.861 -32.308 1.00 82.19 207 PRO A CA 1
ATOM 1652 C C . PRO A 1 207 ? 35.999 11.156 -33.121 1.00 82.19 207 PRO A C 1
ATOM 1654 O O . PRO A 1 207 ? 35.774 11.154 -34.331 1.00 82.19 207 PRO A O 1
ATOM 1657 N N . LYS A 1 208 ? 36.191 12.286 -32.435 1.00 78.31 208 LYS A N 1
ATOM 1658 C CA . LYS A 1 208 ? 36.343 13.574 -33.105 1.00 78.31 208 LYS A CA 1
ATOM 1659 C C . LYS A 1 208 ? 37.682 13.533 -33.825 1.00 78.31 208 LYS A C 1
ATOM 1661 O O . LYS A 1 208 ? 38.706 13.339 -33.176 1.00 78.31 208 LYS A O 1
ATOM 1666 N N . ILE A 1 209 ? 37.673 13.725 -35.140 1.00 77.94 209 ILE A N 1
ATOM 1667 C CA . ILE A 1 209 ? 38.896 13.991 -35.896 1.00 77.94 209 ILE A CA 1
ATOM 1668 C C . ILE A 1 209 ? 39.414 15.332 -35.370 1.00 77.94 209 ILE A C 1
ATOM 1670 O O . ILE A 1 209 ? 38.855 16.385 -35.672 1.00 77.94 209 ILE A O 1
ATOM 1674 N N . THR A 1 210 ? 40.408 15.297 -34.487 1.00 81.19 210 THR A N 1
ATOM 1675 C CA . THR A 1 210 ? 41.059 16.515 -34.011 1.00 81.19 210 THR A CA 1
ATOM 1676 C C . THR A 1 210 ? 41.872 17.070 -35.165 1.00 81.19 210 THR A C 1
ATOM 1678 O O . THR A 1 210 ? 42.759 16.382 -35.671 1.00 81.19 210 THR A O 1
ATOM 1681 N N . SER A 1 211 ? 41.586 18.303 -35.580 1.00 79.56 211 SER A N 1
ATOM 1682 C CA . SER A 1 211 ? 42.494 19.023 -36.468 1.00 79.56 211 SER A CA 1
ATOM 1683 C C . SER A 1 211 ? 43.882 19.045 -35.816 1.00 79.56 211 SER A C 1
ATOM 1685 O O . SER A 1 211 ? 43.960 19.373 -34.624 1.00 79.56 211 SER A O 1
ATOM 1687 N N . PRO A 1 212 ? 44.962 18.692 -36.536 1.00 80.00 212 PRO A N 1
ATOM 1688 C CA . PRO A 1 212 ? 46.301 18.808 -35.981 1.00 80.00 212 PRO A CA 1
ATOM 1689 C C . PRO A 1 212 ? 46.533 20.257 -35.548 1.00 80.00 212 PRO A C 1
ATOM 1691 O O . PRO A 1 212 ? 46.083 21.195 -36.211 1.00 80.00 212 PRO A O 1
ATOM 1694 N N . ALA A 1 213 ? 47.199 20.443 -34.409 1.00 82.06 213 ALA A N 1
ATOM 1695 C CA . ALA A 1 213 ? 47.573 21.777 -33.968 1.00 82.06 213 ALA A CA 1
ATOM 1696 C C . ALA A 1 213 ? 48.465 22.423 -35.036 1.00 82.06 213 ALA A C 1
ATOM 1698 O O . ALA A 1 213 ? 49.383 21.780 -35.548 1.00 82.06 213 ALA A O 1
ATOM 1699 N N . MET A 1 214 ? 48.194 23.690 -35.357 1.00 79.44 214 MET A N 1
ATOM 1700 C CA . MET A 1 214 ? 49.067 24.475 -36.227 1.00 79.44 214 MET A CA 1
ATOM 1701 C C . MET A 1 214 ? 50.497 24.415 -35.672 1.00 79.44 214 MET A C 1
ATOM 1703 O O . MET A 1 214 ? 50.677 24.656 -34.470 1.00 79.44 214 MET A O 1
ATOM 1707 N N . PRO A 1 215 ? 51.513 24.087 -36.493 1.00 79.12 215 PRO A N 1
ATOM 1708 C CA . PRO A 1 215 ? 52.886 24.121 -36.027 1.00 79.12 215 PRO A CA 1
ATOM 1709 C C . PRO A 1 215 ? 53.200 25.548 -35.584 1.00 79.12 215 PRO A C 1
ATOM 1711 O O . PRO A 1 215 ? 52.989 26.510 -36.322 1.00 79.12 215 PRO A O 1
ATOM 1714 N N . ILE A 1 216 ? 53.672 25.691 -34.347 1.00 81.00 216 ILE A N 1
ATOM 1715 C CA . ILE A 1 216 ? 54.140 26.984 -33.854 1.00 81.00 216 ILE A CA 1
ATOM 1716 C C . ILE A 1 216 ? 55.375 27.336 -34.684 1.00 81.00 216 ILE A C 1
ATOM 1718 O O . ILE A 1 216 ? 56.350 26.585 -34.667 1.00 81.00 216 ILE A O 1
ATOM 1722 N N . ALA A 1 217 ? 55.334 28.459 -35.402 1.00 80.25 217 ALA A N 1
ATOM 1723 C CA . ALA A 1 217 ? 56.503 29.002 -36.082 1.00 80.25 217 ALA A CA 1
ATOM 1724 C C . ALA A 1 217 ? 57.497 29.486 -35.017 1.00 80.25 217 ALA A C 1
ATOM 1726 O O . ALA A 1 217 ? 57.343 30.564 -34.444 1.00 80.25 217 ALA A O 1
ATOM 1727 N N . LEU A 1 218 ? 58.463 28.635 -34.677 1.00 81.25 218 LEU A N 1
ATOM 1728 C CA . LEU A 1 218 ? 59.489 28.938 -33.686 1.00 81.25 218 LEU A CA 1
ATOM 1729 C C . LEU A 1 218 ? 60.657 29.644 -34.359 1.00 81.25 218 LEU A C 1
ATOM 1731 O O . LEU A 1 218 ? 61.074 29.265 -35.451 1.00 81.25 218 LEU A O 1
ATOM 1735 N N . THR A 1 219 ? 61.222 30.631 -33.672 1.00 87.25 219 THR A N 1
ATOM 1736 C CA . THR A 1 219 ? 62.503 31.205 -34.086 1.00 87.25 219 THR A CA 1
ATOM 1737 C C . THR A 1 219 ? 63.636 30.211 -33.826 1.00 87.25 219 THR A C 1
ATOM 1739 O O . THR A 1 219 ? 63.535 29.357 -32.941 1.00 87.25 219 THR A O 1
ATOM 1742 N N . GLU A 1 220 ? 64.746 30.332 -34.554 1.00 88.12 220 GLU A N 1
ATOM 1743 C CA . GLU A 1 220 ? 65.894 29.418 -34.430 1.00 88.12 220 GLU A CA 1
ATOM 1744 C C . GLU A 1 220 ? 66.419 29.327 -32.988 1.00 88.12 220 GLU A C 1
ATOM 1746 O O . GLU A 1 220 ? 66.675 28.237 -32.476 1.00 88.12 220 GLU A O 1
ATOM 1751 N N . LEU A 1 221 ? 66.468 30.462 -32.279 1.00 88.56 221 LEU A N 1
ATOM 1752 C CA . LEU A 1 221 ? 66.862 30.523 -30.869 1.00 88.56 221 LEU A CA 1
ATOM 1753 C C . LEU A 1 221 ? 65.914 29.702 -29.975 1.00 88.56 221 LEU A C 1
ATOM 1755 O O . LEU A 1 221 ? 66.351 29.015 -29.051 1.00 88.56 221 LEU A O 1
ATOM 1759 N N . GLN A 1 222 ? 64.606 29.735 -30.245 1.00 87.50 222 GLN A N 1
ATOM 1760 C CA . GLN A 1 222 ? 63.618 28.963 -29.489 1.00 87.50 222 GLN A CA 1
ATOM 1761 C C . GLN A 1 222 ? 63.721 27.460 -29.768 1.00 87.50 222 GLN A C 1
ATOM 1763 O O . GLN A 1 222 ? 63.534 26.667 -28.841 1.00 87.50 222 GLN A O 1
ATOM 1768 N N . VAL A 1 223 ? 64.038 27.067 -31.006 1.00 89.44 223 VAL A N 1
ATOM 1769 C CA . VAL A 1 223 ? 64.301 25.667 -31.374 1.00 89.44 223 VAL A CA 1
ATOM 1770 C C . VAL A 1 223 ? 65.549 25.164 -30.651 1.00 89.44 223 VAL A C 1
ATOM 1772 O O . VAL A 1 223 ? 65.460 24.187 -29.909 1.00 89.44 223 VAL A O 1
ATOM 1775 N N . ALA A 1 224 ? 66.662 25.897 -30.742 1.00 89.75 224 ALA A N 1
ATOM 1776 C CA . ALA A 1 224 ? 67.913 25.557 -30.066 1.00 89.75 224 ALA A CA 1
ATOM 1777 C C . ALA A 1 224 ? 67.739 25.438 -28.542 1.00 89.75 224 ALA A C 1
ATOM 1779 O O . ALA A 1 224 ? 68.209 24.481 -27.923 1.00 89.75 224 ALA A O 1
ATOM 1780 N N . ASN A 1 225 ? 66.988 26.356 -27.924 1.00 92.88 225 ASN A N 1
ATOM 1781 C CA . ASN A 1 225 ? 66.688 26.293 -26.493 1.00 92.88 225 ASN A CA 1
ATOM 1782 C C . ASN A 1 225 ? 65.810 25.088 -26.121 1.00 92.88 225 ASN A C 1
ATOM 1784 O O . ASN A 1 225 ? 66.011 24.488 -25.061 1.00 92.88 225 ASN A O 1
ATOM 1788 N N . ARG A 1 226 ? 64.835 24.710 -26.960 1.00 89.31 226 ARG A N 1
ATOM 1789 C CA . ARG A 1 226 ? 64.027 23.495 -26.744 1.00 89.31 226 ARG A CA 1
ATOM 1790 C C . ARG A 1 226 ? 64.880 22.239 -26.865 1.00 89.31 226 ARG A C 1
ATOM 1792 O O . ARG A 1 226 ? 64.790 21.377 -25.995 1.00 89.31 226 ARG A O 1
ATOM 1799 N N . GLU A 1 227 ? 65.736 22.163 -27.876 1.00 91.75 227 GLU A N 1
ATOM 1800 C CA . GLU A 1 227 ? 66.664 21.047 -28.053 1.00 91.75 227 GLU A CA 1
ATOM 1801 C C . GLU A 1 227 ? 67.640 20.931 -26.886 1.00 91.75 227 GLU A C 1
ATOM 1803 O O . GLU A 1 227 ? 67.815 19.842 -26.347 1.00 91.75 227 GLU A O 1
ATOM 1808 N N . ALA A 1 228 ? 68.216 22.042 -26.421 1.00 89.69 228 ALA A N 1
ATOM 1809 C CA . ALA A 1 228 ? 69.100 22.049 -25.259 1.00 89.69 228 ALA A CA 1
ATOM 1810 C C . ALA A 1 228 ? 68.387 21.544 -23.994 1.00 89.69 228 ALA A C 1
ATOM 1812 O O . ALA A 1 228 ? 68.971 20.796 -23.208 1.00 89.69 228 ALA A O 1
ATOM 1813 N N . ARG A 1 229 ? 67.107 21.897 -23.805 1.00 89.94 229 ARG A N 1
ATOM 1814 C CA . ARG A 1 229 ? 66.289 21.379 -22.694 1.00 89.94 229 ARG A CA 1
ATOM 1815 C C . ARG A 1 229 ? 66.024 19.883 -22.825 1.00 89.94 229 ARG A C 1
ATOM 1817 O O . ARG A 1 229 ? 66.141 19.174 -21.830 1.00 89.94 229 ARG A O 1
ATOM 1824 N N . ILE A 1 230 ? 65.699 19.401 -24.024 1.00 91.62 230 ILE A N 1
ATOM 1825 C CA . ILE A 1 230 ? 65.510 17.966 -24.284 1.00 91.62 230 ILE A CA 1
ATOM 1826 C C . ILE A 1 230 ? 66.819 17.211 -24.027 1.00 91.62 230 ILE A C 1
ATOM 1828 O O . ILE A 1 230 ? 66.805 16.219 -23.306 1.00 91.62 230 ILE A O 1
ATOM 1832 N N . ARG A 1 231 ? 67.957 17.719 -24.518 1.00 89.31 231 ARG A N 1
ATOM 1833 C CA . ARG A 1 231 ? 69.291 17.136 -24.294 1.00 89.31 231 ARG A CA 1
ATOM 1834 C C . ARG A 1 231 ? 69.644 17.059 -22.809 1.00 89.31 231 ARG A C 1
ATOM 1836 O O . ARG A 1 231 ? 70.063 16.004 -22.352 1.00 89.31 231 ARG A O 1
ATOM 1843 N N . LYS A 1 232 ? 69.415 18.130 -22.039 1.00 88.12 232 LYS A N 1
ATOM 1844 C CA . LYS A 1 232 ? 69.607 18.112 -20.576 1.00 88.12 232 LYS A CA 1
ATOM 1845 C C . LYS A 1 232 ? 68.714 17.082 -19.889 1.00 88.12 232 LYS A C 1
ATOM 1847 O O . LYS A 1 232 ? 69.167 16.406 -18.979 1.00 88.12 232 LYS A O 1
ATOM 1852 N N . ARG A 1 233 ? 67.462 16.941 -20.335 1.00 88.31 233 ARG A N 1
ATOM 1853 C CA . ARG A 1 233 ? 66.526 15.957 -19.777 1.00 88.31 233 ARG A CA 1
ATOM 1854 C C . ARG A 1 233 ? 66.935 14.518 -20.090 1.00 88.31 233 ARG A C 1
ATOM 1856 O O . ARG A 1 233 ? 66.776 13.659 -19.236 1.00 88.31 233 ARG A O 1
ATOM 1863 N N . LEU A 1 234 ? 67.453 14.268 -21.293 1.00 89.69 234 LEU A N 1
ATOM 1864 C CA . LEU A 1 234 ? 67.961 12.957 -21.707 1.00 89.69 234 LEU A CA 1
ATOM 1865 C C . LEU A 1 234 ? 69.235 12.559 -20.958 1.00 89.69 234 LEU A C 1
ATOM 1867 O O . LEU A 1 234 ? 69.442 11.375 -20.726 1.00 89.69 234 LEU A O 1
ATOM 1871 N N . LEU A 1 235 ? 70.063 13.534 -20.570 1.00 87.19 235 LEU A N 1
ATOM 1872 C CA . LEU A 1 235 ? 71.263 13.292 -19.768 1.00 87.19 235 LEU A CA 1
ATOM 1873 C C . LEU A 1 235 ? 70.929 12.743 -18.367 1.00 87.19 235 LEU A C 1
ATOM 1875 O O . LEU A 1 235 ? 71.763 12.064 -17.776 1.00 87.19 235 LEU A O 1
ATOM 1879 N N . GLY A 1 236 ? 69.710 12.999 -17.875 1.00 79.19 236 GLY A N 1
ATOM 1880 C CA . GLY A 1 236 ? 69.250 12.571 -16.556 1.00 79.19 236 GLY A CA 1
ATOM 1881 C C . GLY A 1 236 ? 69.971 13.283 -15.410 1.00 79.19 236 GLY A C 1
ATOM 1882 O O . GLY A 1 236 ? 70.896 14.074 -15.620 1.00 79.19 236 GLY A O 1
ATOM 1883 N N . ASP A 1 237 ? 69.537 13.006 -14.183 1.00 80.75 237 ASP A N 1
ATOM 1884 C CA . ASP A 1 237 ? 70.269 13.451 -13.002 1.00 80.75 237 ASP A CA 1
ATOM 1885 C C . ASP A 1 237 ? 71.474 12.534 -12.800 1.00 80.75 237 ASP A C 1
ATOM 1887 O O . ASP A 1 237 ? 71.362 11.306 -12.823 1.00 80.75 237 ASP A O 1
ATOM 1891 N N . LYS A 1 238 ? 72.650 13.133 -12.627 1.00 80.81 238 LYS A N 1
ATOM 1892 C CA . LYS A 1 238 ? 73.873 12.372 -12.388 1.00 80.81 238 LYS A CA 1
ATOM 1893 C C . LYS A 1 238 ? 73.824 11.823 -10.953 1.00 80.81 238 LYS A C 1
ATOM 1895 O O . LYS A 1 238 ? 73.597 12.623 -10.042 1.00 80.81 238 LYS A O 1
ATOM 1900 N N . PRO A 1 239 ? 74.019 10.510 -10.727 1.00 79.88 239 PRO A N 1
ATOM 1901 C CA . PRO A 1 239 ? 74.071 9.980 -9.368 1.00 79.88 239 PRO A CA 1
ATOM 1902 C C . PRO A 1 239 ? 75.236 10.623 -8.603 1.00 79.88 239 PRO A C 1
ATOM 1904 O O . PRO A 1 239 ? 76.227 11.046 -9.212 1.00 79.88 239 PRO A O 1
ATOM 1907 N N . LEU A 1 240 ? 75.102 10.728 -7.277 1.00 81.12 240 LEU A N 1
ATOM 1908 C CA . LEU A 1 240 ? 76.187 11.214 -6.425 1.00 81.12 240 LEU A CA 1
ATOM 1909 C C . LEU A 1 240 ? 77.405 10.294 -6.586 1.00 81.12 240 LEU A C 1
ATOM 1911 O O . LEU A 1 240 ? 77.243 9.081 -6.711 1.00 81.12 240 LEU A O 1
ATOM 1915 N N . SER A 1 241 ? 78.614 10.864 -6.612 1.00 85.38 241 SER A N 1
ATOM 1916 C CA . SER A 1 241 ? 79.831 10.051 -6.658 1.00 85.38 241 SER A CA 1
ATOM 1917 C C . SER A 1 241 ? 79.967 9.218 -5.390 1.00 85.38 241 SER A C 1
ATOM 1919 O O . SER A 1 241 ? 79.580 9.656 -4.304 1.00 85.38 241 SER A O 1
ATOM 1921 N N . GLU A 1 242 ? 80.562 8.039 -5.537 1.00 83.25 242 GLU A N 1
ATOM 1922 C CA . GLU A 1 242 ? 80.797 7.096 -4.440 1.00 83.25 242 GLU A CA 1
ATOM 1923 C C . GLU A 1 242 ? 81.569 7.752 -3.287 1.00 83.25 242 GLU A C 1
ATOM 1925 O O . GLU A 1 242 ? 81.126 7.662 -2.153 1.00 83.25 242 GLU A O 1
ATOM 1930 N N . ASP A 1 243 ? 82.589 8.572 -3.566 1.00 86.31 243 ASP A N 1
ATOM 1931 C CA . ASP A 1 243 ? 83.328 9.317 -2.529 1.00 86.31 243 ASP A CA 1
ATOM 1932 C C . ASP A 1 243 ? 82.436 10.234 -1.675 1.00 86.31 243 ASP A C 1
ATOM 1934 O O . ASP A 1 243 ? 82.657 10.432 -0.478 1.00 86.31 243 ASP A O 1
ATOM 1938 N N . VAL A 1 244 ? 81.423 10.841 -2.302 1.00 84.25 244 VAL A N 1
ATOM 1939 C CA . VAL A 1 244 ? 80.493 11.747 -1.616 1.00 84.25 244 VAL A CA 1
ATOM 1940 C C . VAL A 1 244 ? 79.475 10.942 -0.820 1.00 84.25 244 VAL A C 1
ATOM 1942 O O . VAL A 1 244 ? 79.094 11.368 0.271 1.00 84.25 244 VAL A O 1
ATOM 1945 N N . MET A 1 245 ? 79.072 9.780 -1.333 1.00 82.50 245 MET A N 1
ATOM 1946 C CA . MET A 1 245 ? 78.241 8.825 -0.606 1.00 82.50 245 MET A CA 1
ATOM 1947 C C . MET A 1 245 ? 78.978 8.276 0.620 1.00 82.50 245 MET A C 1
ATOM 1949 O O . MET A 1 245 ? 78.421 8.320 1.712 1.00 82.50 245 MET A O 1
ATOM 1953 N N . ASP A 1 246 ? 80.249 7.899 0.492 1.00 83.12 246 ASP A N 1
ATOM 1954 C CA . ASP A 1 246 ? 81.084 7.405 1.591 1.00 83.12 246 ASP A CA 1
ATOM 1955 C C . ASP A 1 246 ? 81.312 8.472 2.666 1.00 83.12 246 ASP A C 1
ATOM 1957 O O . ASP A 1 246 ? 81.233 8.199 3.868 1.00 83.12 246 ASP A O 1
ATOM 1961 N N . LEU A 1 247 ? 81.551 9.721 2.256 1.00 86.69 247 LEU A N 1
ATOM 1962 C CA . LEU A 1 247 ? 81.680 10.835 3.193 1.00 86.69 247 LEU A CA 1
ATOM 1963 C C . LEU A 1 247 ? 80.354 11.115 3.913 1.00 86.69 247 LEU A C 1
ATOM 1965 O O . LEU A 1 247 ? 80.350 11.377 5.120 1.00 86.69 247 LEU A O 1
ATOM 1969 N N . LEU A 1 248 ? 79.227 11.037 3.197 1.00 82.81 248 LEU A N 1
ATOM 1970 C CA . LEU A 1 248 ? 77.894 11.111 3.794 1.00 82.81 248 LEU A CA 1
ATOM 1971 C C . LEU A 1 248 ? 77.684 9.976 4.801 1.00 82.81 248 LEU A C 1
ATOM 1973 O O . LEU A 1 248 ? 77.265 10.247 5.924 1.00 82.81 248 LEU A O 1
ATOM 1977 N N . GLU A 1 249 ? 78.052 8.744 4.463 1.00 81.00 249 GLU A N 1
ATOM 1978 C CA . GLU A 1 249 ? 77.945 7.589 5.353 1.00 81.00 249 GLU A CA 1
ATOM 1979 C C . GLU A 1 249 ? 78.798 7.726 6.615 1.00 81.00 249 GLU A C 1
ATOM 1981 O O . GLU A 1 249 ? 78.315 7.464 7.719 1.00 81.00 249 GLU A O 1
ATOM 1986 N N . GLN A 1 250 ? 80.052 8.166 6.488 1.00 82.25 250 GLN A N 1
ATOM 1987 C CA . GLN A 1 250 ? 80.931 8.407 7.635 1.00 82.25 250 GLN A CA 1
ATOM 1988 C C . GLN A 1 250 ? 80.354 9.479 8.558 1.00 82.25 250 GLN A C 1
ATOM 1990 O O . GLN A 1 250 ? 80.322 9.317 9.781 1.00 82.25 250 GLN A O 1
ATOM 1995 N N . LYS A 1 251 ? 79.846 10.571 7.979 1.00 82.88 251 LYS A N 1
ATOM 1996 C CA . LYS A 1 251 ? 79.253 11.662 8.750 1.00 82.88 251 LYS A CA 1
ATOM 1997 C C . LYS A 1 251 ? 77.952 11.228 9.430 1.00 82.88 251 LYS A C 1
ATOM 1999 O O . LYS A 1 251 ? 77.717 11.603 10.574 1.00 82.88 251 LYS A O 1
ATOM 2004 N N . MET A 1 252 ? 77.142 10.398 8.774 1.00 78.31 252 MET A N 1
ATOM 2005 C CA . MET A 1 252 ? 75.917 9.836 9.351 1.00 78.31 252 MET A CA 1
ATOM 2006 C C . MET A 1 252 ? 76.207 8.821 10.473 1.00 78.31 252 MET A C 1
ATOM 2008 O O . MET A 1 252 ? 75.571 8.898 11.527 1.00 78.31 252 MET A O 1
ATOM 2012 N N . LYS A 1 253 ? 77.238 7.971 10.333 1.00 76.31 253 LYS A N 1
ATOM 2013 C CA . LYS A 1 253 ? 77.732 7.073 11.401 1.00 76.31 253 LYS A CA 1
ATOM 2014 C C . LYS A 1 253 ? 78.184 7.840 12.645 1.00 76.31 253 LYS A C 1
ATOM 2016 O O . LYS A 1 253 ? 77.830 7.450 13.755 1.00 76.31 253 LYS A O 1
ATOM 2021 N N . ASN A 1 254 ? 78.881 8.963 12.470 1.00 78.00 254 ASN A N 1
ATOM 2022 C CA . ASN A 1 254 ? 79.318 9.814 13.585 1.00 78.00 254 ASN A CA 1
ATOM 2023 C C . ASN A 1 254 ? 78.148 10.438 14.366 1.00 78.00 254 ASN A C 1
ATOM 2025 O O . ASN A 1 254 ? 78.296 10.759 15.543 1.00 78.00 254 ASN A O 1
ATOM 2029 N N . HIS A 1 255 ? 76.985 10.589 13.729 1.00 77.25 255 HIS A N 1
ATOM 2030 C CA . HIS A 1 255 ? 75.759 11.087 14.355 1.00 77.25 255 HIS A CA 1
ATOM 2031 C C . HIS A 1 255 ? 74.768 9.971 14.746 1.00 77.25 255 HIS A C 1
ATOM 2033 O O . HIS A 1 255 ? 73.659 10.274 15.180 1.00 77.25 255 HIS A O 1
ATOM 2039 N N . GLY A 1 256 ? 75.160 8.693 14.640 1.00 66.88 256 GLY A N 1
ATOM 2040 C CA . GLY A 1 256 ? 74.390 7.543 15.130 1.00 66.88 256 GLY A CA 1
ATOM 2041 C C . GLY A 1 256 ? 73.174 7.141 14.285 1.00 66.88 256 GLY A C 1
ATOM 2042 O O . GLY A 1 256 ? 72.307 6.429 14.786 1.00 66.88 256 GLY A O 1
ATOM 2043 N N . VAL A 1 257 ? 73.089 7.574 13.023 1.00 70.94 257 VAL A N 1
ATOM 2044 C CA . VAL A 1 257 ? 71.982 7.244 12.106 1.00 70.94 257 VAL A CA 1
ATOM 2045 C C . VAL A 1 257 ? 72.541 6.501 10.891 1.00 70.94 257 VAL A C 1
ATOM 2047 O O . VAL A 1 257 ? 73.478 6.981 10.261 1.00 70.94 257 VAL A O 1
ATOM 2050 N N . SER A 1 258 ? 71.983 5.337 10.542 1.00 65.44 258 SER A N 1
ATOM 2051 C CA . SER A 1 258 ? 72.342 4.597 9.320 1.00 65.44 258 SER A CA 1
ATOM 2052 C C . SER A 1 258 ? 71.344 4.861 8.190 1.00 65.44 258 SER A C 1
ATOM 2054 O O . SER A 1 258 ? 70.154 5.050 8.450 1.00 65.44 258 SER A O 1
ATOM 2056 N N . LEU A 1 259 ? 71.811 4.841 6.937 1.00 60.53 259 LEU A N 1
ATOM 2057 C CA . LEU A 1 259 ? 70.936 4.935 5.765 1.00 60.53 259 LEU A CA 1
ATOM 2058 C C . LEU A 1 259 ? 70.006 3.707 5.691 1.00 60.53 259 LEU A C 1
ATOM 2060 O O . LEU A 1 259 ? 70.461 2.592 5.961 1.00 60.53 259 LEU A O 1
ATOM 2064 N N . PRO A 1 260 ? 68.714 3.877 5.354 1.00 58.28 260 PRO A N 1
ATOM 2065 C CA . PRO A 1 260 ? 67.871 2.749 4.981 1.00 58.28 260 PRO A CA 1
ATOM 2066 C C . PRO A 1 260 ? 68.376 2.165 3.655 1.00 58.28 260 PRO A C 1
ATOM 2068 O O . PRO A 1 260 ? 68.754 2.925 2.763 1.00 58.28 260 PRO A O 1
ATOM 2071 N N . ALA A 1 261 ? 68.403 0.833 3.566 1.00 49.16 261 ALA A N 1
ATOM 2072 C CA . ALA A 1 261 ? 68.735 0.114 2.335 1.00 49.16 261 ALA A CA 1
ATOM 2073 C C . ALA A 1 261 ? 67.750 0.433 1.200 1.00 49.16 261 ALA A C 1
ATOM 2075 O O . ALA A 1 261 ? 66.544 0.614 1.503 1.00 49.16 261 ALA A O 1
#

Foldseek 3Di:
DDDPPPQQFDADPVRHGDFDDPVRQDPDDPDDAQFKKAFCDDDRHGDIFGFHDDDRRRQWTFGPPAQWDWDFDPPVPDDDPQPDPVSRTDTGTDIGHNVRMFTWDFDQDPVRDTDTDTQPDWDWADWDQDPQVRGTDTWTARPPVRDTDDHRGDDDDPPDDDPPDDDPVVVPDDPDDDDDPDDPDDPVVVCVVDPPPDPPDDDDDDPPPDDPPDPDPDDPVRVVVVVVVVVVVVVPDDDDDPVVVVVVQVVCVVVPHHDDD

Sequence (261 aa):
MFRPTAARFALNAAGKPKPALGKDLIKYWNIAKGDTVRVISGVDKGAEGKVVDITKHMNQLIVEGVRMKRSRVPELFLSGEEKSKDDKFMNRPQPVHYSDVRLVAELPDAEGNVRKVIVKKIKRGPLYYDKNFGRLTWSRIIPGENKTLPWPRKAPEIDKNHPQNTPTAIVEGSTWVPTLHTSPIPESVRDELRNKYSKYKRPTPVPKITSPAMPIALTELQVANREARIRKRLLGDKPLSEDVMDLLEQKMKNHGVSLPA

InterPro domains:
  IPR003256 Large ribosomal subunit protein uL24 [MF_01326_B] (29-199)
  IPR003256 Large ribosomal subunit protein uL24 [PTHR12903] (21-195)
  IPR005824 KOW [SM00739] (30-57)
  IPR005825 Large ribosomal subunit protein uL24, conserved site [PS01108] (34-51)
  IPR008991 Translation protein SH3-like domain superfamily [SSF50104] (26-119)
  IPR014722 Large ribosomal subunit protein uL2, domain 2 [G3DSA:2.30.30.30] (21-126)
  IPR041988 Large ribosomal subunit protein uL24, KOW domain [cd06089] (34-103)

Secondary structure (DSSP, 8-state):
-----TTSSPBPTTSPBPPPPTTTS-SS-S--TT-EEEE-SSTTTT-EEEEEEEEGGGTEEEETTSSEEEEEPPGGG--TT--STTTTEEEEEPPEEGGGEEEEEEEE-TTS-EEEEE-S--EEEEEEEETTTTEEEEEEE-TTT--EEPPPPPPPP-----TTSPPHHHHS-------SSS-SS-HHHHHHHS-TT-TTSPPP-PPP-PPPPPPP---HHHHHHHHHHHHHHHH-PPPPPHHHHHHHHHHHHHTT-PPP-

pLDDT: mean 85.1, std 11.9, range [31.59, 96.69]